Protein AF-A0A0U1HN07-F1 (afdb_monomer_lite)

Secondary structure (DSSP, 8-state):
-----HHHHHHHHHHHHHTTSS-HHHHHHHHHHHHTT-HHHHHHHHHHHHTTTTSSSSHHHHHHHHHHHHGGG---HHHHHHHHHHHHHHHHHHHHHHHHHHHHHHHHHHHHHHHHHHHHHHHHHHHHHHHHHHHHHHHHHHHHHHHHHHHHHHHHHHHHHHHHHHHHHHHHHHHHHHHHHHHHHHHHHHHHHHHHHHHHHHHHHHHHHHHHHHHHHHHH-TT--HHHHHHHHHHHHHHHHHHHHHHHHHHHHHHHHHHHHHHHHHHHHHHHHHHHHHHHHTTT--HHHHHHHHHGGG-----TTTSPP-PPPPHHHHHHHHS-------S------

Organism: Yersinia rohdei (NCBI:txid29485)

pLDDT: mean 75.81, std 15.89, range [35.59, 96.69]

Radius of gyration: 86.13 Å; chains: 1; bounding box: 154×63×240 Å

Structure (mmCIF, N/CA/C/O backbone):
data_AF-A0A0U1HN07-F1
#
_entry.id   AF-A0A0U1HN07-F1
#
loop_
_atom_site.group_PDB
_atom_site.id
_atom_site.type_symbol
_atom_site.label_atom_id
_atom_site.label_alt_id
_atom_site.label_comp_id
_atom_site.label_asym_id
_atom_site.label_entity_id
_atom_site.label_seq_id
_atom_site.pdbx_PDB_ins_code
_atom_site.Cartn_x
_atom_site.Cartn_y
_atom_site.Cartn_z
_atom_site.occupancy
_atom_site.B_iso_or_equiv
_atom_site.auth_seq_id
_atom_site.auth_comp_id
_atom_site.auth_asym_id
_atom_site.auth_atom_id
_atom_site.pdbx_PDB_model_num
ATOM 1 N N . MET A 1 1 ? -42.089 -13.499 169.836 1.00 44.28 1 MET A N 1
ATOM 2 C CA . MET A 1 1 ? -42.597 -14.883 169.736 1.00 44.28 1 MET A CA 1
ATOM 3 C C . MET A 1 1 ? -43.715 -15.003 170.745 1.00 44.28 1 MET A C 1
ATOM 5 O O . MET A 1 1 ? -43.482 -15.332 171.900 1.00 44.28 1 MET A O 1
ATOM 9 N N . GLU A 1 2 ? -44.892 -14.551 170.328 1.00 38.94 2 GLU A N 1
ATOM 10 C CA . GLU A 1 2 ? -46.101 -14.537 171.145 1.00 38.94 2 GLU A CA 1
ATOM 11 C C . GLU A 1 2 ? -46.733 -15.926 171.103 1.00 38.94 2 GLU A C 1
ATOM 13 O O . GLU A 1 2 ? -46.874 -16.509 170.029 1.00 38.94 2 GLU A O 1
ATOM 18 N N . ASN A 1 3 ? -47.080 -16.453 172.278 1.00 46.25 3 ASN A N 1
ATOM 19 C CA . ASN A 1 3 ? -47.812 -17.706 172.450 1.00 46.25 3 ASN A CA 1
ATOM 20 C C . ASN A 1 3 ? -49.207 -17.568 171.817 1.00 46.25 3 ASN A C 1
ATOM 22 O O . ASN A 1 3 ? -50.179 -17.252 172.503 1.00 46.25 3 ASN A O 1
ATOM 26 N N . ARG A 1 4 ? -49.308 -17.771 170.499 1.00 57.22 4 ARG A N 1
ATOM 27 C CA . ARG A 1 4 ? -50.591 -17.888 169.804 1.00 57.22 4 ARG A CA 1
ATOM 28 C C . ARG A 1 4 ? -51.296 -19.142 170.312 1.00 57.22 4 ARG A C 1
ATOM 30 O O . ARG A 1 4 ? -50.751 -20.245 170.258 1.00 57.22 4 ARG A O 1
ATOM 37 N N . THR A 1 5 ? -52.498 -18.963 170.843 1.00 62.81 5 THR A N 1
ATOM 38 C CA . THR A 1 5 ? -53.356 -20.069 171.266 1.00 62.81 5 THR A CA 1
ATOM 39 C C . THR A 1 5 ? -53.897 -20.795 170.035 1.00 62.81 5 THR A C 1
ATOM 41 O O . THR A 1 5 ? -54.057 -20.199 168.970 1.00 62.81 5 THR A O 1
ATOM 44 N N . ILE A 1 6 ? -54.171 -22.097 170.163 1.00 64.19 6 ILE A N 1
ATOM 45 C CA . ILE A 1 6 ? -54.667 -22.928 169.050 1.00 64.19 6 ILE A CA 1
ATOM 46 C C . ILE A 1 6 ? -55.951 -22.331 168.443 1.00 64.19 6 ILE A C 1
ATOM 48 O O . ILE A 1 6 ? -56.092 -22.317 167.224 1.00 64.19 6 ILE A O 1
ATOM 52 N N . ASP A 1 7 ? -56.815 -21.732 169.267 1.00 64.06 7 ASP A N 1
ATOM 53 C CA . ASP A 1 7 ? -58.052 -21.072 168.825 1.00 64.06 7 ASP A CA 1
ATOM 54 C C . ASP A 1 7 ? -57.798 -19.890 167.876 1.00 64.06 7 ASP A C 1
ATOM 56 O O . ASP A 1 7 ? -58.570 -19.648 166.951 1.00 64.06 7 ASP A O 1
ATOM 60 N N . SER A 1 8 ? -56.675 -19.180 168.042 1.00 68.56 8 SER A N 1
ATOM 61 C CA . SER A 1 8 ? -56.303 -18.084 167.143 1.00 68.56 8 SER A CA 1
ATOM 62 C C . SER A 1 8 ? -55.945 -18.584 165.741 1.00 68.56 8 SER A C 1
ATOM 64 O O . SER A 1 8 ? -56.256 -17.899 164.770 1.00 68.56 8 SER A O 1
ATOM 66 N N . TYR A 1 9 ? -55.319 -19.760 165.623 1.00 68.69 9 TYR A N 1
ATOM 67 C CA . TYR A 1 9 ? -55.012 -20.373 164.327 1.00 68.69 9 TYR A CA 1
ATOM 68 C C . TYR A 1 9 ? -56.252 -20.934 163.638 1.00 68.69 9 TYR A C 1
ATOM 70 O O . TYR A 1 9 ? -56.351 -20.852 162.418 1.00 68.69 9 TYR A O 1
ATOM 78 N N . ILE A 1 10 ? -57.195 -21.485 164.407 1.00 68.75 10 ILE A N 1
ATOM 79 C CA . ILE A 1 10 ? -58.459 -21.993 163.861 1.00 68.75 10 ILE A CA 1
ATOM 80 C C . ILE A 1 10 ? -59.246 -20.842 163.226 1.00 68.75 10 ILE A C 1
ATOM 82 O O . ILE A 1 10 ? -59.630 -20.949 162.067 1.00 68.75 10 ILE A O 1
ATOM 86 N N . ASN A 1 11 ? -59.363 -19.700 163.911 1.00 72.00 11 ASN A N 1
ATOM 87 C CA . ASN A 1 11 ? -60.054 -18.527 163.365 1.00 72.00 11 ASN A CA 1
ATOM 88 C C . ASN A 1 11 ? -59.376 -17.962 162.100 1.00 72.00 11 ASN A C 1
ATOM 90 O O . ASN A 1 11 ? -60.058 -17.538 161.169 1.00 72.00 11 ASN A O 1
ATOM 94 N N . GLU A 1 12 ? -58.037 -17.958 162.038 1.00 70.88 12 GLU A N 1
ATOM 95 C CA . GLU A 1 12 ? -57.298 -17.495 160.851 1.00 70.88 12 GLU A CA 1
ATOM 96 C C . GLU A 1 12 ? -57.487 -18.459 159.660 1.00 70.88 12 GLU A C 1
ATOM 98 O O . GLU A 1 12 ? -57.639 -18.013 158.524 1.00 70.88 12 GLU A O 1
ATOM 103 N N . LEU A 1 13 ? -57.569 -19.772 159.903 1.00 68.06 13 LEU A N 1
ATOM 104 C CA . LEU A 1 13 ? -57.843 -20.771 158.863 1.00 68.06 13 LEU A CA 1
ATOM 105 C C . LEU A 1 13 ? -59.302 -20.751 158.384 1.00 68.06 13 LEU A C 1
ATOM 107 O O . LEU A 1 13 ? -59.534 -20.845 157.178 1.00 68.06 13 LEU A O 1
ATOM 111 N N . GLU A 1 14 ? -60.272 -20.561 159.280 1.00 70.31 14 GLU A N 1
ATOM 112 C CA . GLU A 1 14 ? -61.686 -20.405 158.914 1.00 70.31 14 GLU A CA 1
ATOM 113 C C . GLU A 1 14 ? -61.920 -19.124 158.096 1.00 70.31 14 GLU A C 1
ATOM 115 O O . GLU A 1 14 ? -62.679 -19.126 157.122 1.00 70.31 14 GLU A O 1
ATOM 120 N N . PHE A 1 15 ? -61.212 -18.036 158.421 1.00 71.31 15 PHE A N 1
ATOM 121 C CA . PHE A 1 15 ? -61.226 -16.813 157.616 1.00 71.31 15 PHE A CA 1
ATOM 122 C C . PHE A 1 15 ? -60.655 -17.043 156.208 1.00 71.31 15 PHE A C 1
ATOM 124 O O . PHE A 1 15 ? -61.208 -16.556 155.222 1.00 71.31 15 PHE A O 1
ATOM 131 N N . LEU A 1 16 ? -59.565 -17.802 156.082 1.00 69.31 16 LEU A N 1
ATOM 132 C CA . LEU A 1 16 ? -58.982 -18.110 154.774 1.00 69.31 16 LEU A CA 1
ATOM 133 C C . LEU A 1 16 ? -59.875 -19.045 153.944 1.00 69.31 16 LEU A C 1
ATOM 135 O O . LEU A 1 16 ? -59.970 -18.865 152.732 1.00 69.31 16 LEU A O 1
ATOM 139 N N . LEU A 1 17 ? -60.557 -20.005 154.575 1.00 68.31 17 LEU A N 1
ATOM 140 C CA . LEU A 1 17 ? -61.490 -20.905 153.892 1.00 68.31 17 LEU A CA 1
ATOM 141 C C . LEU A 1 17 ? -62.762 -20.173 153.429 1.00 68.31 17 LEU A C 1
ATOM 143 O O . LEU A 1 17 ? -63.224 -20.395 152.315 1.00 68.31 17 LEU A O 1
ATOM 147 N N . SER A 1 18 ? -63.314 -19.282 154.258 1.00 63.72 18 SER A N 1
ATOM 148 C CA . SER A 1 18 ? -64.536 -18.525 153.928 1.00 63.72 18 SER A CA 1
ATOM 149 C C . SER A 1 18 ? -64.350 -17.498 152.809 1.00 63.72 18 SER A C 1
ATOM 151 O O . SER A 1 18 ? -65.322 -17.160 152.140 1.00 63.72 18 SER A O 1
ATOM 153 N N . ASN A 1 19 ? -63.117 -17.047 152.565 1.00 60.00 19 ASN A N 1
ATOM 154 C CA . ASN A 1 19 ? -62.765 -16.201 151.420 1.00 60.00 19 ASN A CA 1
ATOM 155 C C . ASN A 1 19 ? -62.221 -17.003 150.215 1.00 60.00 19 ASN A C 1
ATOM 157 O O . ASN A 1 19 ? -61.619 -16.409 149.326 1.00 60.00 19 ASN A O 1
ATOM 161 N N . GLU A 1 20 ? -62.385 -18.334 150.199 1.00 64.50 20 GLU A N 1
ATOM 162 C CA . GLU A 1 20 ? -61.916 -19.254 149.140 1.00 64.50 20 GLU A CA 1
ATOM 163 C C . GLU A 1 20 ? -60.395 -19.224 148.865 1.00 64.50 20 GLU A C 1
ATOM 165 O O . GLU A 1 20 ? -59.923 -19.700 147.834 1.00 64.50 20 GLU A O 1
ATOM 170 N N . LEU A 1 21 ? -59.589 -18.712 149.803 1.00 60.75 21 LEU A N 1
ATOM 171 C CA . LEU A 1 21 ? -58.129 -18.596 149.650 1.00 60.75 21 LEU A CA 1
ATOM 172 C C . LEU A 1 21 ? -57.390 -19.918 149.920 1.00 60.75 21 LEU A C 1
ATOM 174 O O . LEU A 1 21 ? -56.233 -20.084 149.533 1.00 60.75 21 LEU A O 1
ATOM 178 N N . ILE A 1 22 ? -58.049 -20.866 150.587 1.00 66.31 22 ILE A N 1
ATOM 179 C CA . ILE A 1 22 ? -57.598 -22.253 150.749 1.00 66.31 22 ILE A CA 1
ATOM 180 C C . ILE A 1 22 ? -58.768 -23.201 150.490 1.00 66.31 22 ILE A C 1
ATOM 182 O O . ILE A 1 22 ? -59.911 -22.869 150.789 1.00 66.31 22 ILE A O 1
ATOM 186 N N . ASP A 1 23 ? -58.495 -24.397 149.963 1.00 71.19 23 ASP A N 1
ATOM 187 C CA . ASP A 1 23 ? -59.535 -25.404 149.752 1.00 71.19 23 ASP A CA 1
ATOM 188 C C . ASP A 1 23 ? -59.880 -26.155 151.052 1.00 71.19 23 ASP A C 1
ATOM 190 O O . ASP A 1 23 ? -59.102 -26.233 152.013 1.00 71.19 23 ASP A O 1
ATOM 194 N N . THR A 1 24 ? -61.068 -26.758 151.075 1.00 68.00 24 THR A N 1
ATOM 195 C CA . THR A 1 24 ? -61.605 -27.459 152.252 1.00 68.00 24 THR A CA 1
ATOM 196 C C . THR A 1 24 ? -60.694 -28.609 152.697 1.00 68.00 24 THR A C 1
ATOM 198 O O . THR A 1 24 ? -60.535 -28.868 153.888 1.00 68.00 24 THR A O 1
ATOM 201 N N . LYS A 1 25 ? -60.015 -29.260 151.744 1.00 70.25 25 LYS A N 1
ATOM 202 C CA . LYS A 1 25 ? -59.108 -30.389 151.991 1.00 70.25 25 LYS A CA 1
ATOM 203 C C . LYS A 1 25 ? -57.784 -29.958 152.636 1.00 70.25 25 LYS A C 1
ATOM 205 O O . LYS A 1 25 ? -57.229 -30.694 153.457 1.00 70.25 25 LYS A O 1
ATOM 210 N N . THR A 1 26 ? -57.260 -28.784 152.285 1.00 67.50 26 THR A N 1
ATOM 211 C CA . THR A 1 26 ? -56.055 -28.209 152.905 1.00 67.50 26 THR A CA 1
ATOM 212 C C . THR A 1 26 ? -56.372 -27.638 154.282 1.00 67.50 26 THR A C 1
ATOM 214 O O . THR A 1 26 ? -55.576 -27.823 155.205 1.00 67.50 26 THR A O 1
ATOM 217 N N . HIS A 1 27 ? -57.558 -27.047 154.455 1.00 73.00 27 HIS A N 1
ATOM 218 C CA . HIS A 1 27 ? -58.056 -26.612 155.759 1.00 73.00 27 HIS A CA 1
ATOM 219 C C . HIS A 1 27 ? -58.108 -27.775 156.768 1.00 73.00 27 HIS A C 1
ATOM 221 O O . HIS A 1 27 ? -57.512 -27.689 157.842 1.00 73.00 27 HIS A O 1
ATOM 227 N N . GLU A 1 28 ? -58.717 -28.911 156.405 1.00 69.38 28 GLU A N 1
ATOM 228 C CA . GLU A 1 28 ? -58.789 -30.090 157.285 1.00 69.38 28 GLU A CA 1
ATOM 229 C C . GLU A 1 28 ? -57.408 -30.648 157.666 1.00 69.38 28 GLU A C 1
ATOM 231 O O . GLU A 1 28 ? -57.178 -31.025 158.818 1.00 69.38 28 GLU A O 1
ATOM 236 N N . LYS A 1 29 ? -56.448 -30.655 156.730 1.00 71.44 29 LYS A N 1
ATOM 237 C CA . LYS A 1 29 ? -55.064 -31.072 157.016 1.00 71.44 29 LYS A CA 1
ATOM 238 C C . LYS A 1 29 ? -54.364 -30.146 158.010 1.00 71.44 29 LYS A C 1
ATOM 240 O O . LYS A 1 29 ? -53.639 -30.632 158.878 1.00 71.44 29 LYS A O 1
ATOM 245 N N . LEU A 1 30 ? -54.564 -28.834 157.896 1.00 68.44 30 LEU A N 1
ATOM 246 C CA . LEU A 1 30 ? -53.953 -27.853 158.796 1.00 68.44 30 LEU A CA 1
ATOM 247 C C . LEU A 1 30 ? -54.579 -27.907 160.197 1.00 68.44 30 LEU A C 1
ATOM 249 O O . LEU A 1 30 ? -53.840 -27.872 161.181 1.00 68.44 30 LEU A O 1
ATOM 253 N N . ILE A 1 31 ? -55.895 -28.131 160.298 1.00 72.56 31 ILE A N 1
ATOM 254 C CA . ILE A 1 31 ? -56.576 -28.443 161.567 1.00 72.56 31 ILE A CA 1
ATOM 255 C C . ILE A 1 31 ? -55.992 -29.719 162.202 1.00 72.56 31 ILE A C 1
ATOM 257 O O . ILE A 1 31 ? -55.731 -29.751 163.407 1.00 72.56 31 ILE A O 1
ATOM 261 N N . GLY A 1 32 ? -55.713 -30.756 161.403 1.00 65.94 32 GLY A N 1
ATOM 262 C CA . GLY A 1 32 ? -55.039 -31.975 161.866 1.00 65.94 32 GLY A CA 1
ATOM 263 C C . GLY A 1 32 ? -53.657 -31.705 162.475 1.00 65.94 32 GLY A C 1
ATOM 264 O O . GLY A 1 32 ? -53.354 -32.185 163.567 1.00 65.94 32 GLY A O 1
ATOM 265 N N . TYR A 1 33 ? -52.843 -30.863 161.832 1.00 72.06 33 TYR A N 1
ATOM 266 C CA . TYR A 1 33 ? -51.524 -30.483 162.355 1.00 72.06 33 TYR A CA 1
ATOM 267 C C . TYR A 1 33 ? -51.584 -29.594 163.607 1.00 72.06 33 TYR A C 1
ATOM 269 O O . TYR A 1 33 ? -50.700 -29.698 164.465 1.00 72.06 33 TYR A O 1
ATOM 277 N N . LEU A 1 34 ? -52.631 -28.773 163.754 1.00 70.69 34 LEU A N 1
ATOM 278 C CA . LEU A 1 34 ? -52.909 -28.028 164.988 1.00 70.69 34 LEU A CA 1
ATOM 279 C C . LEU A 1 34 ? -53.272 -28.971 166.146 1.00 70.69 34 LEU A C 1
ATOM 281 O O . LEU A 1 34 ? -52.797 -28.775 167.267 1.00 70.69 34 LEU A O 1
ATOM 285 N N . ARG A 1 35 ? -54.044 -30.034 165.876 1.00 68.94 35 ARG A N 1
ATOM 286 C CA . ARG A 1 35 ? -54.435 -31.043 166.877 1.00 68.94 35 ARG A CA 1
ATOM 287 C C . ARG A 1 35 ? -53.243 -31.851 167.399 1.00 68.94 35 ARG A C 1
ATOM 289 O O . ARG A 1 35 ? -53.164 -32.115 168.597 1.00 68.94 35 ARG A O 1
ATOM 296 N N . ASP A 1 36 ? -52.277 -32.132 166.527 1.00 68.56 36 ASP A N 1
ATOM 297 C CA . ASP A 1 36 ? -51.017 -32.820 166.853 1.00 68.56 36 ASP A CA 1
ATOM 298 C C . ASP A 1 36 ? -49.934 -31.887 167.445 1.00 68.56 36 ASP A C 1
ATOM 300 O O . ASP A 1 36 ? -48.780 -32.292 167.611 1.00 68.56 36 ASP A O 1
ATOM 304 N N . LYS A 1 37 ? -50.285 -30.631 167.770 1.00 60.81 37 LYS A N 1
ATOM 305 C CA . LYS A 1 37 ? -49.407 -29.587 168.343 1.00 60.81 37 LYS A CA 1
ATOM 306 C C . LYS A 1 37 ? -48.159 -29.256 167.504 1.00 60.81 37 LYS A C 1
ATOM 308 O O . LYS A 1 37 ? -47.162 -28.766 168.036 1.00 60.81 37 LYS A O 1
ATOM 313 N N . ARG A 1 38 ? -48.201 -29.455 166.180 1.00 60.19 38 ARG A N 1
ATOM 314 C CA . ARG A 1 38 ? -47.090 -29.145 165.253 1.00 60.19 38 ARG A CA 1
ATOM 315 C C . ARG A 1 38 ? -47.174 -27.710 164.711 1.00 60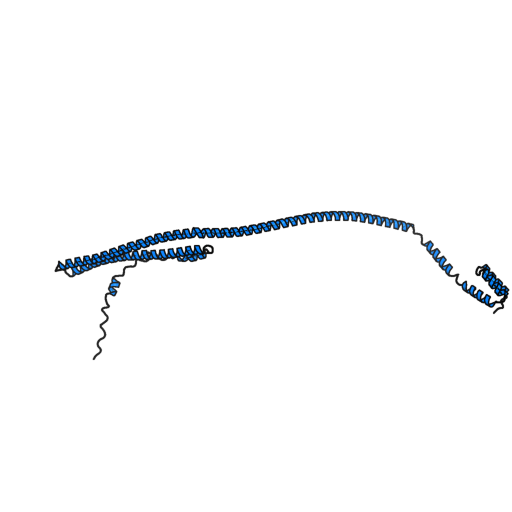.19 38 ARG A C 1
ATOM 317 O O . ARG A 1 38 ? -47.242 -27.494 163.503 1.00 60.19 38 ARG A O 1
ATOM 324 N N . LEU A 1 39 ? -47.152 -26.724 165.611 1.00 62.00 39 LEU A N 1
ATOM 325 C CA . LEU A 1 39 ? -47.435 -25.310 165.302 1.00 62.00 39 LEU A CA 1
ATOM 326 C C . LEU A 1 39 ? -46.467 -24.679 164.279 1.00 62.00 39 LEU A C 1
ATOM 328 O O . LEU A 1 39 ? -46.900 -23.936 163.404 1.00 62.00 39 LEU A O 1
ATOM 332 N N . GLY A 1 40 ? -45.179 -25.038 164.308 1.00 57.00 40 GLY A N 1
ATOM 333 C CA . GLY A 1 40 ? -44.177 -24.455 163.400 1.00 57.00 40 GLY A CA 1
ATOM 334 C C . GLY A 1 40 ? -44.380 -24.783 161.913 1.00 57.00 40 GLY A C 1
ATOM 335 O O . GLY A 1 40 ? -43.938 -24.029 161.050 1.00 57.00 40 GLY A O 1
ATOM 336 N N . ILE A 1 41 ? -45.074 -25.882 161.595 1.00 61.12 41 ILE A N 1
ATOM 337 C CA . ILE A 1 41 ? -45.406 -26.241 160.205 1.00 61.12 41 ILE A CA 1
ATOM 338 C C . ILE A 1 41 ? -46.581 -25.390 159.707 1.00 61.12 41 ILE A C 1
ATOM 340 O O . ILE A 1 41 ? -46.592 -24.965 158.552 1.00 61.12 41 ILE A O 1
ATOM 344 N N . VAL A 1 42 ? -47.547 -25.110 160.584 1.00 60.22 42 VAL A N 1
ATOM 345 C CA . VAL A 1 42 ? -48.726 -24.297 160.263 1.00 60.22 42 VAL A CA 1
ATOM 346 C C . VAL A 1 42 ? -48.318 -22.845 159.992 1.00 60.22 42 VAL A C 1
ATOM 348 O O . VAL A 1 42 ? -48.746 -22.282 158.986 1.00 60.22 42 VAL A O 1
ATOM 351 N N . ASP A 1 43 ? -47.404 -22.281 160.791 1.00 63.53 43 ASP A N 1
ATOM 352 C CA . ASP A 1 43 ? -46.857 -20.932 160.564 1.00 63.53 43 ASP A CA 1
ATOM 353 C C . ASP A 1 43 ? -46.138 -20.803 159.215 1.00 63.53 43 ASP A C 1
ATOM 355 O O . ASP A 1 43 ? -46.360 -19.840 158.481 1.00 63.53 43 ASP A O 1
ATOM 359 N N . ALA A 1 44 ? -45.300 -21.781 158.855 1.00 59.56 44 ALA A N 1
ATOM 360 C CA . ALA A 1 44 ? -44.561 -21.755 157.593 1.00 59.56 44 ALA A CA 1
ATOM 361 C C . ALA A 1 44 ? -45.498 -21.777 156.372 1.00 59.56 44 ALA A C 1
ATOM 363 O O . ALA A 1 44 ? -45.243 -21.104 155.370 1.00 59.56 44 ALA A O 1
ATOM 364 N N . ILE A 1 45 ? -46.603 -22.522 156.463 1.00 63.12 45 ILE A N 1
ATOM 365 C CA . ILE A 1 45 ? -47.595 -22.619 155.389 1.00 63.12 45 ILE A CA 1
ATOM 366 C C . ILE A 1 45 ? -48.439 -21.339 155.308 1.00 63.12 45 ILE A C 1
ATOM 368 O O . ILE A 1 45 ? -48.630 -20.820 154.207 1.00 63.12 45 ILE A O 1
ATOM 372 N N . LEU A 1 46 ? -48.868 -20.774 156.442 1.00 62.97 46 LEU A N 1
ATOM 373 C CA . LEU A 1 46 ? -49.601 -19.501 156.484 1.00 62.97 46 LEU A CA 1
ATOM 374 C C . LEU A 1 46 ? -48.769 -18.335 155.928 1.00 62.97 46 LEU A C 1
ATOM 376 O O . LEU A 1 46 ? -49.279 -17.531 155.144 1.00 62.97 46 LEU A O 1
ATOM 380 N N . LEU A 1 47 ? -47.470 -18.279 156.240 1.00 61.12 47 LEU A N 1
ATOM 381 C CA . LEU A 1 47 ? -46.563 -17.265 155.690 1.00 61.12 47 LEU A CA 1
ATOM 382 C C . LEU A 1 47 ? -46.417 -17.394 154.161 1.00 61.12 47 LEU A C 1
ATOM 384 O O . LEU A 1 47 ? -46.377 -16.395 153.443 1.00 61.12 47 LEU A O 1
ATOM 388 N N . GLY A 1 48 ? -46.391 -18.630 153.651 1.00 58.66 48 GLY A N 1
ATOM 389 C CA . GLY A 1 48 ? -46.340 -18.921 152.216 1.00 58.66 48 GLY A CA 1
ATOM 390 C C . GLY A 1 48 ? -47.644 -18.627 151.464 1.00 58.66 48 GLY A C 1
ATOM 391 O O . GLY A 1 48 ? -47.613 -18.394 150.256 1.00 58.66 48 GLY A O 1
ATOM 392 N N . ILE A 1 49 ? -48.791 -18.629 152.145 1.00 60.91 49 ILE A N 1
ATOM 393 C CA . ILE A 1 49 ? -50.087 -18.235 151.566 1.00 60.91 49 ILE A CA 1
ATOM 394 C C . ILE A 1 49 ? -50.203 -16.705 151.542 1.00 60.91 49 ILE A C 1
ATOM 396 O O . ILE A 1 49 ? -50.550 -16.129 150.513 1.00 60.91 49 ILE A O 1
ATOM 400 N N . LYS A 1 50 ? -49.788 -16.023 152.615 1.00 60.12 50 LYS A N 1
ATOM 401 C CA . LYS A 1 50 ? -49.830 -14.556 152.716 1.00 60.12 50 LYS A CA 1
ATOM 402 C C . LYS A 1 50 ? -48.946 -13.843 151.683 1.00 60.12 50 LYS A C 1
ATOM 404 O O . LYS A 1 50 ? -49.343 -12.812 151.152 1.00 60.12 50 LYS A O 1
ATOM 409 N N . ASN A 1 51 ? -47.798 -14.427 151.333 1.00 56.44 51 ASN A N 1
ATOM 410 C CA . ASN A 1 51 ? -46.897 -13.878 150.312 1.00 56.44 51 ASN A CA 1
ATOM 411 C C . ASN A 1 51 ? -47.361 -14.119 148.861 1.00 56.44 51 ASN A C 1
ATOM 413 O O . ASN A 1 51 ? -46.861 -13.456 147.958 1.00 56.44 51 ASN A O 1
ATOM 417 N N . ARG A 1 52 ? -48.309 -15.036 148.611 1.00 56.47 52 ARG A N 1
ATOM 418 C CA . ARG A 1 52 ? -48.835 -15.306 147.257 1.00 56.47 52 ARG A CA 1
ATOM 419 C C . ARG A 1 52 ? -49.990 -14.391 146.844 1.00 56.47 52 ARG A C 1
ATOM 421 O O . ARG A 1 52 ? -50.185 -14.197 145.653 1.00 56.47 52 ARG A O 1
ATOM 428 N N . HIS A 1 53 ? -50.698 -13.780 147.794 1.00 56.28 53 HIS A N 1
ATOM 429 C CA . HIS A 1 53 ? -51.876 -12.942 147.518 1.00 56.28 53 HIS A CA 1
ATOM 430 C C . HIS A 1 53 ? -51.611 -11.422 147.522 1.00 56.28 53 HIS A C 1
ATOM 432 O O . HIS A 1 53 ? -52.542 -10.639 147.378 1.00 56.28 53 HIS A O 1
ATOM 438 N N . GLN A 1 54 ? -50.353 -10.977 147.633 1.00 48.00 54 GLN A N 1
ATOM 439 C CA . GLN A 1 54 ? -49.972 -9.559 147.475 1.00 48.00 54 GLN A CA 1
ATOM 440 C C . GLN A 1 54 ? -49.683 -9.139 146.017 1.00 48.00 54 GLN A C 1
ATOM 442 O O . GLN A 1 54 ? -49.328 -7.989 145.778 1.00 48.00 54 GLN A O 1
ATOM 447 N N . LEU A 1 55 ? -49.853 -10.041 145.043 1.00 46.00 55 LEU A N 1
ATOM 448 C CA . LEU A 1 55 ? -49.505 -9.829 143.630 1.00 46.00 55 LEU A CA 1
ATOM 449 C C . LEU A 1 55 ? -50.704 -9.593 142.684 1.00 46.00 55 LEU A C 1
ATOM 451 O O . LEU A 1 55 ? -50.476 -9.409 141.500 1.00 46.00 55 LEU A O 1
ATOM 455 N N . ASP A 1 56 ? -51.951 -9.531 143.171 1.00 52.94 56 ASP A N 1
ATOM 456 C CA . ASP A 1 56 ? -53.161 -9.603 142.315 1.00 52.94 56 ASP A CA 1
ATOM 457 C C . ASP A 1 56 ? -54.032 -8.317 142.277 1.00 52.94 56 ASP A C 1
ATOM 459 O O . ASP A 1 56 ? -55.195 -8.347 141.891 1.00 52.94 56 ASP A O 1
ATOM 463 N N . SER A 1 57 ? -53.518 -7.150 142.705 1.00 46.78 57 SER A N 1
ATOM 464 C CA . SER A 1 57 ? -54.324 -5.903 142.777 1.00 46.78 57 SER A CA 1
ATOM 465 C C . SER A 1 57 ? -53.905 -4.766 141.834 1.00 46.78 57 SER A C 1
ATOM 467 O O . SER A 1 57 ? -54.592 -3.740 141.807 1.00 46.78 57 SER A O 1
ATOM 469 N N . ASN A 1 58 ? -52.813 -4.905 141.075 1.00 48.22 58 ASN A N 1
ATOM 470 C CA . ASN A 1 58 ? -52.330 -3.841 140.180 1.00 48.22 58 ASN A CA 1
ATOM 471 C C . ASN A 1 58 ? -52.727 -4.050 138.709 1.00 48.22 58 ASN A C 1
ATOM 473 O O . ASN A 1 58 ? -53.034 -3.065 138.041 1.00 48.22 58 ASN A O 1
ATOM 477 N N . ASP A 1 59 ? -52.870 -5.290 138.241 1.00 48.66 59 ASP A N 1
ATOM 478 C CA . ASP A 1 59 ? -53.136 -5.574 136.819 1.00 48.66 59 ASP A CA 1
ATOM 479 C C . ASP A 1 59 ? -54.596 -5.290 136.401 1.00 48.66 59 ASP A C 1
ATOM 481 O O . ASP A 1 59 ? -54.895 -5.026 135.238 1.00 48.66 59 ASP A O 1
ATOM 485 N N . ILE A 1 60 ? -55.529 -5.246 137.358 1.00 50.72 60 ILE A N 1
ATOM 486 C CA . ILE A 1 60 ? -56.962 -5.035 137.079 1.00 50.72 60 ILE A CA 1
ATOM 487 C C . ILE A 1 60 ? -57.292 -3.557 136.777 1.00 50.72 60 ILE A C 1
ATOM 489 O O . ILE A 1 60 ? -58.264 -3.275 136.073 1.00 50.72 60 ILE A O 1
ATOM 493 N N . LYS A 1 61 ? -56.483 -2.595 137.252 1.00 52.00 61 LYS A N 1
ATOM 494 C CA . LYS A 1 61 ? -56.723 -1.152 137.030 1.00 52.00 61 LYS A CA 1
ATOM 495 C C . LYS A 1 61 ? -56.216 -0.641 135.683 1.00 52.00 61 LYS A C 1
ATOM 497 O O . LYS A 1 61 ? -56.766 0.330 135.167 1.00 52.00 61 LYS A O 1
ATOM 502 N N . GLU A 1 62 ? -55.206 -1.284 135.109 1.00 51.28 62 GLU A N 1
ATOM 503 C CA . GLU A 1 62 ? -54.659 -0.907 133.803 1.00 51.28 62 GLU A CA 1
ATOM 504 C C . GLU A 1 62 ? -55.636 -1.301 132.682 1.00 51.28 62 GLU A C 1
ATOM 506 O O . GLU A 1 62 ? -56.024 -0.462 131.864 1.00 51.28 62 GLU A O 1
ATOM 511 N N . PHE A 1 63 ? -56.199 -2.512 132.765 1.00 48.72 63 PHE A N 1
ATOM 512 C CA . PHE A 1 63 ? -57.130 -3.055 131.772 1.00 48.72 63 PHE A CA 1
ATOM 513 C C . PHE A 1 63 ? -58.464 -2.286 131.662 1.00 48.72 63 PHE A C 1
ATOM 515 O O . PHE A 1 63 ? -59.026 -2.152 130.575 1.00 48.72 63 PHE A O 1
ATOM 522 N N . THR A 1 64 ? -58.983 -1.712 132.757 1.00 52.78 64 THR A N 1
ATOM 523 C CA . THR A 1 64 ? -60.254 -0.954 132.712 1.00 52.78 64 THR A CA 1
ATOM 524 C C . THR A 1 64 ? -60.115 0.446 132.103 1.00 52.78 64 THR A C 1
ATOM 526 O O . THR A 1 64 ? -61.114 1.040 131.692 1.00 52.78 64 THR A O 1
ATOM 529 N N . SER A 1 65 ? -58.895 0.984 132.016 1.00 52.53 65 SER A N 1
ATOM 530 C CA . SER A 1 65 ? -58.639 2.309 131.433 1.00 52.53 65 SER A CA 1
ATOM 531 C C . SER A 1 65 ? -58.479 2.274 129.907 1.00 52.53 65 SER A C 1
ATOM 533 O O . SER A 1 65 ? -58.884 3.218 129.227 1.00 52.53 65 SER A O 1
ATOM 535 N N . GLU A 1 66 ? -57.987 1.161 129.356 1.00 53.69 66 GLU A N 1
ATOM 536 C CA . GLU A 1 66 ? -57.809 0.982 127.910 1.00 53.69 66 GLU A CA 1
ATOM 537 C C . GLU A 1 66 ? -59.140 0.754 127.175 1.00 53.69 66 GLU A C 1
ATOM 539 O O . GLU A 1 66 ? -59.345 1.298 126.088 1.00 53.69 66 GLU A O 1
ATOM 544 N N . ILE A 1 67 ? -60.092 0.042 127.791 1.00 53.81 67 ILE A N 1
ATOM 545 C CA . ILE A 1 67 ? -61.406 -0.239 127.182 1.00 53.81 67 ILE A CA 1
ATOM 546 C C . ILE A 1 67 ? -62.241 1.042 127.014 1.00 53.81 67 ILE A C 1
ATOM 548 O O . ILE A 1 67 ? -62.810 1.277 125.948 1.00 53.81 67 ILE A O 1
ATOM 552 N N . ASN A 1 68 ? -62.247 1.932 128.010 1.00 51.44 68 ASN A N 1
ATOM 553 C CA . ASN A 1 68 ? -63.018 3.181 127.944 1.00 51.44 68 ASN A CA 1
ATOM 554 C C . ASN A 1 68 ? -62.465 4.199 126.929 1.00 51.44 68 ASN A C 1
ATOM 556 O O . ASN A 1 68 ? -63.186 5.106 126.510 1.00 51.44 68 ASN A O 1
ATOM 560 N N . ASN A 1 69 ? -61.201 4.063 126.515 1.00 53.16 69 ASN A N 1
ATOM 561 C CA . ASN A 1 69 ? -60.594 4.949 125.521 1.00 53.16 69 ASN A CA 1
ATOM 562 C C . ASN A 1 69 ? -60.858 4.477 124.076 1.00 53.16 69 ASN A C 1
ATOM 564 O O . ASN A 1 69 ? -60.840 5.284 123.147 1.00 53.16 69 ASN A O 1
ATOM 568 N N . TYR A 1 70 ? -61.167 3.189 123.879 1.00 51.88 70 TYR A N 1
ATOM 569 C CA . TYR A 1 70 ? -61.475 2.617 122.565 1.00 51.88 70 TYR A CA 1
ATOM 570 C C . TYR A 1 70 ? -62.895 2.956 122.079 1.00 51.88 70 TYR A C 1
ATOM 572 O O . TYR A 1 70 ? -63.100 3.204 120.891 1.00 51.88 70 TYR A O 1
ATOM 580 N N . GLU A 1 71 ? -63.877 3.042 122.980 1.00 49.53 71 GLU A N 1
ATOM 581 C CA . GLU A 1 71 ? -65.272 3.332 122.602 1.00 49.53 71 GLU A CA 1
ATOM 582 C C . GLU A 1 71 ? -65.515 4.801 122.214 1.00 49.53 71 GLU A C 1
ATOM 584 O O . GLU A 1 71 ? -66.451 5.101 121.472 1.00 49.53 71 GLU A O 1
ATOM 589 N N . LYS A 1 72 ? -64.647 5.732 122.631 1.00 48.38 72 LYS A N 1
ATOM 590 C CA . LYS A 1 72 ? -64.826 7.170 122.368 1.00 48.38 72 LYS A CA 1
ATOM 591 C C . LYS A 1 72 ? -64.378 7.619 120.966 1.00 48.38 72 LYS A C 1
ATOM 593 O O . LYS A 1 72 ? -64.750 8.709 120.541 1.00 48.38 72 LYS A O 1
ATOM 598 N N . ASN A 1 73 ? -63.635 6.786 120.229 1.00 50.50 73 ASN A N 1
ATOM 599 C CA . ASN A 1 73 ? -63.045 7.137 118.926 1.00 50.50 73 ASN A CA 1
ATOM 600 C C . ASN A 1 73 ? -63.814 6.608 117.692 1.00 50.50 73 ASN A C 1
ATOM 602 O O . ASN A 1 73 ? -63.351 6.798 116.572 1.00 50.50 73 ASN A O 1
ATOM 606 N N . ASN A 1 74 ? -64.986 5.980 117.855 1.00 51.00 74 ASN A N 1
ATOM 607 C CA . ASN A 1 74 ? -65.715 5.307 116.760 1.00 51.00 74 ASN A CA 1
ATOM 608 C C . ASN A 1 74 ? -66.889 6.099 116.137 1.00 51.00 74 ASN A C 1
ATOM 610 O O . ASN A 1 74 ? -67.815 5.521 115.567 1.00 51.00 74 ASN A O 1
ATOM 614 N N . LEU A 1 75 ? -66.844 7.430 116.178 1.00 49.72 75 LEU A N 1
ATOM 615 C CA . LEU A 1 75 ? -67.747 8.308 115.421 1.00 49.72 75 LEU A CA 1
ATOM 616 C C . LEU A 1 75 ? -67.082 8.726 114.095 1.00 49.72 75 LEU A C 1
ATOM 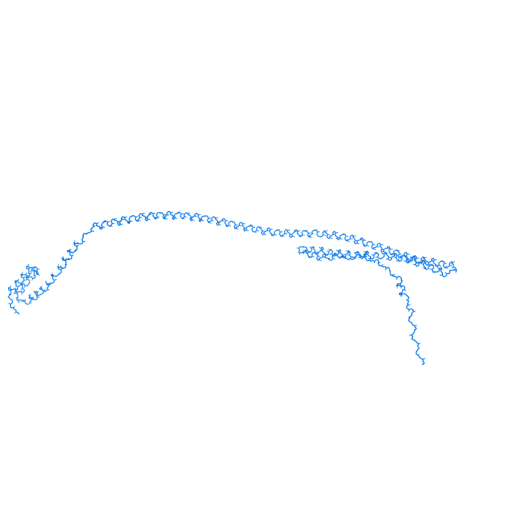618 O O . LEU A 1 75 ? -66.560 9.830 114.034 1.00 49.72 75 LEU A O 1
ATOM 622 N N . ASN A 1 76 ? -67.033 7.850 113.072 1.00 55.28 76 ASN A N 1
ATOM 623 C CA . ASN A 1 76 ? -66.764 8.249 111.666 1.00 55.28 76 ASN A CA 1
ATOM 624 C C . ASN A 1 76 ? -67.004 7.145 110.600 1.00 55.28 76 ASN A C 1
ATOM 626 O O . ASN A 1 76 ? -66.272 7.026 109.620 1.00 55.28 76 ASN A O 1
ATOM 630 N N . ARG A 1 77 ? -68.027 6.295 110.764 1.00 56.06 77 ARG A N 1
ATOM 631 C CA . ARG A 1 77 ? -68.272 5.153 109.854 1.00 56.06 77 ARG A CA 1
ATOM 632 C C . ARG A 1 77 ? -68.884 5.549 108.496 1.00 56.06 77 ARG A C 1
ATOM 634 O O . ARG A 1 77 ? -68.495 4.989 107.479 1.00 56.06 77 ARG A O 1
ATOM 641 N N . GLU A 1 78 ? -69.773 6.545 108.464 1.00 56.53 78 GLU A N 1
ATOM 642 C CA . GLU A 1 78 ? -70.451 7.004 107.232 1.00 56.53 78 GLU A CA 1
ATOM 643 C C . GLU A 1 78 ? -69.517 7.774 106.280 1.00 56.53 78 GLU A C 1
ATOM 645 O O . GLU A 1 78 ? -69.588 7.609 105.064 1.00 56.53 78 GLU A O 1
ATOM 650 N N . GLU A 1 79 ? -68.585 8.571 106.813 1.00 57.25 79 GLU A N 1
ATOM 651 C CA . GLU A 1 79 ? -67.607 9.319 106.006 1.00 57.25 79 GLU A CA 1
ATOM 652 C C . GLU A 1 79 ? -66.617 8.380 105.287 1.00 57.25 79 GLU A C 1
ATOM 654 O O . GLU A 1 79 ? -66.210 8.641 104.152 1.00 57.25 79 GLU A O 1
ATOM 659 N N . TYR A 1 80 ? -66.279 7.245 105.910 1.00 60.62 80 TYR A N 1
ATOM 660 C CA . TYR A 1 80 ? -65.443 6.199 105.313 1.00 60.62 80 TYR A CA 1
ATOM 661 C C . TYR A 1 80 ? -66.150 5.445 104.181 1.00 60.62 80 TYR A C 1
ATOM 663 O O . TYR A 1 80 ? -65.530 5.198 103.147 1.00 60.62 80 TYR A O 1
ATOM 671 N N . GLU A 1 81 ? -67.430 5.098 104.342 1.00 65.50 81 GLU A N 1
ATOM 672 C CA . GLU A 1 81 ? -68.201 4.406 103.299 1.00 65.50 81 GLU A CA 1
ATOM 673 C C . GLU A 1 81 ? -68.411 5.299 102.068 1.00 65.50 81 GLU A C 1
ATOM 675 O O . GLU A 1 81 ? -68.175 4.854 100.945 1.00 65.50 81 GLU A O 1
ATOM 680 N N . ILE A 1 82 ? -68.719 6.587 102.266 1.00 71.06 82 ILE A N 1
ATOM 681 C CA . ILE A 1 82 ? -68.852 7.563 101.172 1.00 71.06 82 ILE A CA 1
ATOM 682 C C . ILE A 1 82 ? -67.518 7.760 100.429 1.00 71.06 82 ILE A C 1
ATOM 684 O O . ILE A 1 82 ? -67.494 7.788 99.196 1.00 71.06 82 ILE A O 1
ATOM 688 N N . ASN A 1 83 ? -66.390 7.868 101.144 1.00 76.31 83 ASN A N 1
ATOM 689 C CA . ASN A 1 83 ? -65.070 7.968 100.506 1.00 76.31 83 ASN A CA 1
ATOM 690 C C . ASN A 1 83 ? -64.681 6.684 99.760 1.00 76.31 83 ASN A C 1
ATOM 692 O O . ASN A 1 83 ? -64.082 6.758 98.686 1.00 76.31 83 ASN A O 1
ATOM 696 N N . TYR A 1 84 ? -65.038 5.514 100.294 1.00 74.50 84 TYR A N 1
ATOM 697 C CA . TYR A 1 84 ? -64.780 4.231 99.647 1.00 74.50 84 TYR A CA 1
ATOM 698 C C . TYR A 1 84 ? -65.610 4.060 98.368 1.00 74.50 84 TYR A C 1
ATOM 700 O O . TYR A 1 84 ? -65.058 3.710 97.326 1.00 74.50 84 TYR A O 1
ATOM 708 N N . GLU A 1 85 ? -66.909 4.375 98.394 1.00 80.12 85 GLU A N 1
ATOM 709 C CA . GLU A 1 85 ? -67.756 4.346 97.194 1.00 80.12 85 GLU A CA 1
ATOM 710 C C . GLU A 1 85 ? -67.279 5.338 96.131 1.00 80.12 85 GLU A C 1
ATOM 712 O O . GLU A 1 85 ? -67.214 4.998 94.943 1.00 80.12 85 GLU A O 1
ATOM 717 N N . LYS A 1 86 ? -66.872 6.543 96.548 1.00 83.50 86 LYS A N 1
ATOM 718 C CA . LYS A 1 86 ? -66.272 7.535 95.655 1.00 83.50 86 LYS A CA 1
ATOM 719 C C . LYS A 1 86 ? -65.001 6.990 94.998 1.00 83.50 86 LYS A C 1
ATOM 721 O O . LYS A 1 86 ? -64.910 7.017 93.772 1.00 83.50 86 LYS A O 1
ATOM 726 N N . TYR A 1 87 ? -64.085 6.411 95.773 1.00 81.19 87 TYR A N 1
ATOM 727 C CA . TYR A 1 87 ? -62.849 5.803 95.270 1.00 81.19 87 TYR A CA 1
ATOM 728 C C . TYR A 1 87 ? -63.109 4.637 94.300 1.00 81.19 87 TYR A C 1
ATOM 730 O O . TYR A 1 87 ? -62.512 4.565 93.225 1.00 81.19 87 TYR A O 1
ATOM 738 N N . VAL A 1 88 ? -64.062 3.754 94.618 1.00 83.06 88 VAL A N 1
ATOM 739 C CA . VAL A 1 88 ? -64.478 2.653 93.730 1.00 83.06 88 VAL A CA 1
ATOM 740 C C . VAL A 1 88 ? -65.088 3.191 92.430 1.00 83.06 88 VAL A C 1
ATOM 742 O O . VAL A 1 88 ? -64.829 2.652 91.349 1.00 83.06 88 VAL A O 1
ATOM 745 N N . SER A 1 89 ? -65.876 4.266 92.499 1.00 83.88 89 SER A N 1
ATOM 746 C CA . SER A 1 89 ? -66.462 4.905 91.316 1.00 83.88 89 SER A CA 1
ATOM 747 C C . SER A 1 89 ? -65.404 5.562 90.416 1.00 83.88 89 SER A C 1
ATOM 749 O O . SER A 1 89 ? -65.476 5.426 89.190 1.00 83.88 89 SER A O 1
ATOM 751 N N . GLU A 1 90 ? -64.388 6.195 91.012 1.00 86.56 90 GLU A N 1
ATOM 752 C CA . GLU A 1 90 ? -63.243 6.791 90.317 1.00 86.56 90 GLU A CA 1
ATOM 753 C C . GLU A 1 90 ? -62.416 5.709 89.614 1.00 86.56 90 GLU A C 1
ATOM 755 O O . GLU A 1 90 ? -62.229 5.790 88.399 1.00 86.56 90 GLU A O 1
ATOM 760 N N . LEU A 1 91 ? -62.057 4.629 90.318 1.00 85.19 91 LEU A N 1
ATOM 761 C CA . LEU A 1 91 ? -61.366 3.461 89.754 1.00 85.19 91 LEU A CA 1
ATOM 762 C C . LEU A 1 91 ? -62.138 2.803 88.606 1.00 85.19 91 LEU A C 1
ATOM 764 O O . LEU A 1 91 ? -61.552 2.343 87.621 1.00 85.19 91 LEU A O 1
ATOM 768 N N . LYS A 1 92 ? -63.468 2.733 88.713 1.00 89.44 92 LYS A N 1
ATOM 769 C CA . LYS A 1 92 ? -64.328 2.178 87.661 1.00 89.44 92 LYS A CA 1
ATOM 770 C C . LYS A 1 92 ? -64.354 3.083 86.431 1.00 89.44 92 LYS A C 1
ATOM 772 O O . LYS A 1 92 ? -64.347 2.586 85.302 1.00 89.44 92 LYS A O 1
ATOM 777 N N . ASN A 1 93 ? -64.378 4.400 86.627 1.00 88.56 93 ASN A N 1
ATOM 778 C CA . ASN A 1 93 ? -64.320 5.354 85.527 1.00 88.56 93 ASN A CA 1
ATOM 779 C C . ASN A 1 93 ? -62.932 5.364 84.869 1.00 88.56 93 ASN A C 1
ATOM 781 O O . ASN A 1 93 ? -62.852 5.353 83.642 1.00 88.56 93 ASN A O 1
ATOM 785 N N . GLU A 1 94 ? -61.860 5.286 85.656 1.00 88.94 94 GLU A N 1
ATOM 786 C CA . GLU A 1 94 ? -60.484 5.168 85.172 1.00 88.94 94 GLU A CA 1
ATOM 787 C C . GLU A 1 94 ? -60.292 3.884 84.357 1.00 88.94 94 GLU A C 1
ATOM 789 O O . GLU A 1 94 ? -59.861 3.955 83.210 1.00 88.94 94 GLU A O 1
ATOM 794 N N . ASN A 1 95 ? -60.752 2.728 84.853 1.00 87.25 95 ASN A N 1
ATOM 795 C CA . ASN A 1 95 ? -60.762 1.478 84.082 1.00 87.25 95 ASN A CA 1
ATOM 796 C C . ASN A 1 95 ? -61.576 1.586 82.787 1.00 87.25 95 ASN A C 1
ATOM 798 O O . ASN A 1 95 ? -61.201 1.024 81.757 1.00 87.25 95 ASN A O 1
ATOM 802 N N . ARG A 1 96 ? -62.700 2.313 82.802 1.00 89.31 96 ARG A N 1
ATOM 803 C CA . ARG A 1 96 ? -63.503 2.542 81.594 1.00 89.31 96 ARG A CA 1
ATOM 804 C C . ARG A 1 96 ? -62.747 3.389 80.571 1.00 89.31 96 ARG A C 1
ATOM 806 O O . ARG A 1 96 ? -62.819 3.096 79.378 1.00 89.31 96 ARG A O 1
ATOM 813 N N . VAL A 1 97 ? -62.050 4.433 81.016 1.00 90.81 97 VAL A N 1
ATOM 814 C CA . VAL A 1 97 ? -61.203 5.274 80.157 1.00 90.81 97 VAL A CA 1
ATOM 815 C C . VAL A 1 97 ? -60.028 4.458 79.621 1.00 90.81 97 VAL A C 1
ATOM 817 O O . VAL A 1 97 ? -59.809 4.454 78.413 1.00 90.81 97 VAL A O 1
ATOM 820 N N . LEU A 1 98 ? -59.350 3.696 80.479 1.00 90.94 98 LEU A N 1
ATOM 821 C CA . LEU A 1 98 ? -58.222 2.844 80.114 1.00 90.94 98 LEU A CA 1
ATOM 822 C C . LEU A 1 98 ? -58.620 1.798 79.066 1.00 90.94 98 LEU A C 1
ATOM 824 O O . LEU A 1 98 ? -57.943 1.664 78.052 1.00 90.94 98 LEU A O 1
ATOM 828 N N . ASN A 1 99 ? -59.765 1.131 79.241 1.00 90.56 99 ASN A N 1
ATOM 829 C CA . ASN A 1 99 ? -60.291 0.176 78.264 1.00 90.56 99 ASN A CA 1
ATOM 830 C C . ASN A 1 99 ? -60.634 0.833 76.922 1.00 90.56 99 ASN A C 1
ATOM 832 O O . ASN A 1 99 ? -60.349 0.263 75.872 1.00 90.56 99 ASN A O 1
ATOM 836 N N . LYS A 1 100 ? -61.207 2.043 76.926 1.00 92.56 100 LYS A N 1
ATOM 837 C CA . LYS A 1 100 ? -61.447 2.792 75.681 1.00 92.56 100 LYS A CA 1
ATOM 838 C C . LYS A 1 100 ? -60.140 3.136 74.971 1.00 92.56 100 LYS A C 1
ATOM 840 O O . LYS A 1 100 ? -60.071 3.019 73.752 1.00 92.56 100 LYS A O 1
ATOM 845 N N . THR A 1 101 ? -59.117 3.548 75.716 1.00 91.62 101 THR A N 1
ATOM 846 C CA . THR A 1 101 ? -57.789 3.825 75.160 1.00 91.62 101 THR A CA 1
ATOM 847 C C . THR A 1 101 ? -57.153 2.552 74.613 1.00 91.62 101 THR A C 1
ATOM 849 O O . THR A 1 101 ? -56.654 2.576 73.498 1.00 91.62 101 THR A O 1
ATOM 852 N N . LEU A 1 102 ? -57.252 1.431 75.333 1.00 93.44 102 LEU A N 1
ATOM 853 C CA . LEU A 1 102 ? -56.753 0.123 74.901 1.00 93.44 102 LEU A CA 1
ATOM 854 C C . LEU A 1 102 ? -57.412 -0.354 73.598 1.00 93.44 102 LEU A C 1
ATOM 856 O O . LEU A 1 102 ? -56.745 -0.917 72.737 1.00 93.44 102 LEU A O 1
ATOM 860 N N . ILE A 1 103 ? -58.721 -0.145 73.442 1.00 93.56 103 ILE A N 1
ATOM 861 C CA . ILE A 1 103 ? -59.430 -0.488 72.200 1.00 93.56 103 ILE A CA 1
ATOM 862 C C . ILE A 1 103 ? -58.902 0.367 71.045 1.00 93.56 103 ILE A C 1
ATOM 864 O O . ILE A 1 103 ? -58.498 -0.183 70.026 1.00 93.56 103 ILE A O 1
ATOM 868 N N . LYS A 1 104 ? -58.802 1.688 71.236 1.00 94.25 104 LYS A N 1
ATOM 869 C CA . LYS A 1 104 ? -58.268 2.600 70.211 1.00 94.25 104 LYS A CA 1
ATOM 870 C C . LYS A 1 104 ? -56.823 2.285 69.831 1.00 94.25 104 LYS A C 1
ATOM 872 O O . LYS A 1 104 ? -56.466 2.366 68.661 1.00 94.25 104 LYS A O 1
ATOM 877 N N . THR A 1 105 ? -55.974 1.942 70.802 1.00 91.38 105 THR A N 1
ATOM 878 C CA . THR A 1 105 ? -54.580 1.582 70.516 1.00 91.38 105 THR A CA 1
ATOM 879 C C . THR A 1 105 ? -54.489 0.253 69.780 1.00 91.38 105 THR A C 1
ATOM 881 O O . THR A 1 105 ? -53.665 0.138 68.882 1.00 91.38 105 THR A O 1
ATOM 884 N N . LYS A 1 106 ? -55.348 -0.726 70.091 1.00 94.31 106 LYS A N 1
ATOM 885 C CA . LYS A 1 106 ? -55.436 -1.983 69.331 1.00 94.31 106 LYS A CA 1
ATOM 886 C C . LYS A 1 106 ? -55.890 -1.765 67.891 1.00 94.31 106 LYS A C 1
ATOM 888 O O . LYS A 1 106 ? -55.296 -2.345 66.992 1.00 94.31 106 LYS A O 1
ATOM 893 N N . GLU A 1 107 ? -56.903 -0.929 67.673 1.00 94.00 107 GLU A N 1
ATOM 894 C CA . GLU A 1 107 ? -57.361 -0.554 66.327 1.00 94.00 107 GLU A CA 1
ATOM 895 C C . GLU A 1 107 ? -56.228 0.108 65.532 1.00 94.00 107 GLU A C 1
ATOM 897 O O . GLU A 1 107 ? -55.927 -0.308 64.418 1.00 94.00 107 GLU A O 1
ATOM 902 N N . TRP A 1 108 ? -55.520 1.060 66.145 1.00 94.69 108 TRP A N 1
ATOM 903 C CA . TRP A 1 108 ? -54.376 1.720 65.516 1.00 94.69 108 TRP A CA 1
ATOM 904 C C . TRP A 1 108 ? -53.216 0.763 65.206 1.00 94.69 108 TRP A C 1
ATOM 906 O O . TRP A 1 108 ? -52.631 0.845 64.128 1.00 94.69 108 TRP A O 1
ATOM 916 N N . ILE A 1 109 ? -52.897 -0.166 66.116 1.00 93.06 109 ILE A N 1
ATOM 917 C CA . ILE A 1 109 ? -51.894 -1.215 65.873 1.00 93.06 109 ILE A CA 1
ATOM 918 C C . ILE A 1 109 ? -52.320 -2.087 64.688 1.00 93.06 109 ILE A C 1
ATOM 920 O O . ILE A 1 109 ? -51.506 -2.328 63.803 1.00 93.06 109 ILE A O 1
ATOM 924 N N . SER A 1 110 ? -53.590 -2.491 64.619 1.00 95.06 110 SER A N 1
ATOM 925 C CA . SER A 1 110 ? -54.112 -3.287 63.503 1.00 95.06 110 SER A CA 1
ATOM 926 C C . SER A 1 110 ? -54.015 -2.548 62.161 1.00 95.06 110 SER A C 1
ATOM 928 O O . SER A 1 110 ? -53.659 -3.154 61.150 1.00 95.06 110 SER A O 1
ATOM 930 N N . ASP A 1 111 ? -54.314 -1.247 62.130 1.00 95.31 111 ASP A N 1
ATOM 931 C CA . ASP A 1 111 ? -54.190 -0.430 60.916 1.00 95.31 111 ASP A CA 1
ATOM 932 C C . ASP A 1 111 ? -52.723 -0.251 60.495 1.00 95.31 111 ASP A C 1
ATOM 934 O O . ASP A 1 111 ? -52.393 -0.295 59.303 1.00 95.31 111 ASP A O 1
ATOM 938 N N . LEU A 1 112 ? -51.818 -0.095 61.465 1.00 94.62 112 LEU A N 1
ATOM 939 C CA . LEU A 1 112 ? -50.381 -0.053 61.210 1.00 94.62 112 LEU A CA 1
ATOM 940 C C . LEU A 1 112 ? -49.859 -1.382 60.664 1.00 94.62 112 LEU A C 1
ATOM 942 O O . LEU A 1 112 ? -49.117 -1.370 59.687 1.00 94.62 112 LEU A O 1
ATOM 946 N N . GLU A 1 113 ? -50.263 -2.517 61.233 1.00 94.94 113 GLU A N 1
ATOM 947 C CA . GLU A 1 113 ? -49.894 -3.850 60.740 1.00 94.94 113 GLU A CA 1
ATOM 948 C C . GLU A 1 113 ? -50.352 -4.054 59.291 1.00 94.94 113 GLU A C 1
ATOM 950 O O . GLU A 1 113 ? -49.587 -4.532 58.446 1.00 94.94 113 GLU A O 1
ATOM 955 N N . LYS A 1 114 ? -51.568 -3.606 58.961 1.00 95.50 114 LYS A N 1
ATOM 956 C CA . LYS A 1 114 ? -52.080 -3.625 57.586 1.00 95.50 114 LYS A CA 1
ATOM 957 C C . LYS A 1 114 ? -51.264 -2.732 56.644 1.00 95.50 114 LYS A C 1
ATOM 959 O O . LYS A 1 114 ? -51.003 -3.093 55.502 1.00 95.50 114 LYS A O 1
ATOM 964 N N . THR A 1 115 ? -50.837 -1.567 57.118 1.00 95.56 115 THR A N 1
ATOM 965 C CA . THR A 1 115 ? -50.013 -0.649 56.319 1.00 95.56 115 THR A CA 1
ATOM 966 C C . THR A 1 115 ? -48.604 -1.211 56.105 1.00 95.56 115 THR A C 1
ATOM 968 O O . THR A 1 115 ? -48.067 -1.136 55.004 1.00 95.56 115 THR A O 1
ATOM 971 N N . ILE A 1 116 ? -48.011 -1.820 57.136 1.00 95.19 116 ILE A N 1
ATOM 972 C CA . ILE A 1 116 ? -46.698 -2.473 57.063 1.00 95.19 116 ILE A CA 1
ATOM 973 C C . ILE A 1 116 ? -46.734 -3.639 56.076 1.00 95.19 116 ILE A C 1
ATOM 975 O O . ILE A 1 116 ? -45.807 -3.785 55.282 1.00 95.19 116 ILE A O 1
ATOM 979 N N . THR A 1 117 ? -47.795 -4.446 56.094 1.00 95.62 117 THR A N 1
ATOM 980 C CA . THR A 1 117 ? -47.954 -5.570 55.158 1.00 95.62 117 THR A CA 1
ATOM 981 C C . THR A 1 117 ? -48.095 -5.091 53.711 1.00 95.62 117 THR A C 1
ATOM 983 O O . THR A 1 117 ? -47.335 -5.556 52.866 1.00 95.62 117 THR A O 1
ATOM 986 N N . ASP A 1 118 ? -48.936 -4.089 53.433 1.00 95.94 118 ASP A N 1
ATOM 987 C CA . ASP A 1 118 ? -49.074 -3.496 52.086 1.00 95.94 118 ASP A CA 1
ATOM 988 C C . ASP A 1 118 ? -47.757 -2.877 51.573 1.00 95.94 118 ASP A C 1
ATOM 990 O O . ASP A 1 118 ? -47.362 -3.077 50.422 1.00 95.94 118 ASP A O 1
ATOM 994 N N . ILE A 1 119 ? -47.020 -2.164 52.434 1.00 95.12 119 ILE A N 1
ATOM 995 C CA . ILE A 1 119 ? -45.694 -1.628 52.084 1.00 95.12 119 ILE A CA 1
ATOM 996 C C . ILE A 1 119 ? -44.707 -2.765 51.806 1.00 95.12 119 ILE A C 1
ATOM 998 O O . ILE A 1 119 ? -43.941 -2.688 50.847 1.00 95.12 119 ILE A O 1
ATOM 1002 N N . THR A 1 120 ? -44.728 -3.824 52.616 1.00 95.88 120 THR A N 1
ATOM 1003 C CA . THR A 1 120 ? -43.830 -4.976 52.454 1.00 95.88 120 THR A CA 1
ATOM 1004 C C . THR A 1 120 ? -44.086 -5.689 51.127 1.00 95.88 120 THR A C 1
ATOM 1006 O O . THR A 1 120 ? -43.136 -5.997 50.407 1.00 95.88 120 THR A O 1
ATOM 1009 N N . GLU A 1 121 ? -45.349 -5.892 50.751 1.00 96.00 121 GLU A N 1
ATOM 1010 C CA . GLU A 1 121 ? -45.719 -6.473 49.455 1.00 96.00 121 GLU A CA 1
ATOM 1011 C C . GLU A 1 121 ? -45.241 -5.607 48.284 1.00 96.00 121 GLU A C 1
ATOM 1013 O O . GLU A 1 121 ? -44.622 -6.122 47.349 1.00 96.00 121 GLU A O 1
ATOM 1018 N N . LYS A 1 122 ? -45.432 -4.284 48.360 1.00 96.69 122 LYS A N 1
ATOM 1019 C CA . LYS A 1 122 ? -44.930 -3.343 47.344 1.00 96.69 122 LYS A CA 1
ATOM 1020 C C . LYS A 1 122 ? -43.408 -3.356 47.237 1.00 96.69 122 LYS A C 1
ATOM 1022 O O . LYS A 1 122 ? -42.878 -3.359 46.128 1.00 96.69 122 LYS A O 1
ATOM 1027 N N . CYS A 1 123 ? -42.694 -3.387 48.362 1.00 93.69 123 CYS A N 1
ATOM 1028 C CA . CYS A 1 123 ? -41.236 -3.489 48.369 1.00 93.69 123 CYS A CA 1
ATOM 1029 C C . CYS A 1 123 ? -40.758 -4.787 47.711 1.00 93.69 123 CYS A C 1
ATOM 1031 O O . CYS A 1 123 ? -39.836 -4.746 46.901 1.00 93.69 123 CYS A O 1
ATOM 1033 N N . ASN A 1 124 ? -41.405 -5.917 48.000 1.00 95.56 124 ASN A N 1
ATOM 1034 C CA . ASN A 1 124 ? -41.063 -7.198 47.384 1.00 95.56 124 ASN A CA 1
ATOM 1035 C C . ASN A 1 124 ? -41.327 -7.196 45.872 1.00 95.56 124 ASN A C 1
ATOM 1037 O O . ASN A 1 124 ? -40.482 -7.662 45.110 1.00 95.56 124 ASN A O 1
ATOM 1041 N N . ALA A 1 125 ? -42.446 -6.620 45.424 1.00 95.00 125 ALA A N 1
ATOM 1042 C CA . ALA A 1 125 ? -42.744 -6.479 43.999 1.00 95.00 125 ALA A CA 1
ATOM 1043 C C . ALA A 1 125 ? -41.680 -5.637 43.269 1.00 95.00 125 ALA A C 1
ATOM 1045 O O . ALA A 1 125 ? -41.188 -6.046 42.219 1.00 95.00 125 ALA A O 1
ATOM 1046 N N . LEU A 1 126 ? -41.262 -4.512 43.861 1.00 95.50 126 LEU A N 1
ATOM 1047 C CA . LEU A 1 126 ? -40.206 -3.656 43.305 1.00 95.50 126 LEU A CA 1
ATOM 1048 C C . LEU A 1 126 ? -38.832 -4.340 43.280 1.00 95.50 126 LEU A C 1
ATOM 1050 O O . LEU A 1 126 ? -38.041 -4.091 42.371 1.00 95.50 126 LEU A O 1
ATOM 1054 N N . ILE A 1 127 ? -38.525 -5.192 44.264 1.00 96.00 127 ILE A N 1
ATOM 1055 C CA . ILE A 1 127 ? -37.286 -5.985 44.271 1.00 96.00 127 ILE A CA 1
ATOM 1056 C C . ILE A 1 127 ? -37.275 -6.954 43.086 1.00 96.00 127 ILE A C 1
ATOM 1058 O O . ILE A 1 127 ? -36.285 -6.997 42.358 1.00 96.00 127 ILE A O 1
ATOM 1062 N N . ILE A 1 128 ? -38.383 -7.664 42.857 1.00 95.69 128 ILE A N 1
ATOM 1063 C CA . ILE A 1 128 ? -38.523 -8.598 41.732 1.00 95.69 128 ILE A CA 1
ATOM 1064 C C . ILE A 1 128 ? -38.399 -7.855 40.395 1.00 95.69 128 ILE A C 1
ATOM 1066 O O . ILE A 1 128 ? -37.644 -8.279 39.525 1.00 95.69 128 ILE A O 1
ATOM 1070 N N . GLU A 1 129 ? -39.089 -6.723 40.236 1.00 95.75 129 GLU A N 1
ATOM 1071 C CA . GLU A 1 129 ? -39.013 -5.903 39.020 1.00 95.75 129 GLU A CA 1
ATOM 1072 C C . GLU A 1 129 ? -37.583 -5.415 38.753 1.00 95.75 129 GLU A C 1
ATOM 1074 O O . GLU A 1 129 ? -37.078 -5.522 37.635 1.00 95.75 129 GLU A O 1
ATOM 1079 N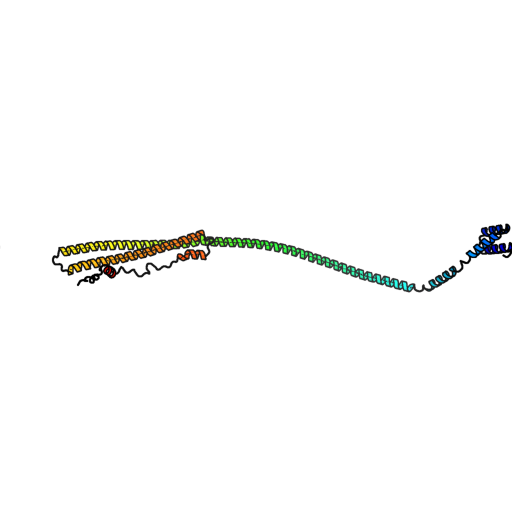 N . LYS A 1 130 ? -36.889 -4.937 39.791 1.00 95.69 130 LYS A N 1
ATOM 1080 C CA . LYS A 1 130 ? -35.491 -4.517 39.680 1.00 95.69 130 LYS A CA 1
ATOM 1081 C C . LYS A 1 130 ? -34.587 -5.663 39.223 1.00 95.69 130 LYS A C 1
ATOM 1083 O O . LYS A 1 130 ? -33.673 -5.428 38.439 1.00 95.69 130 LYS A O 1
ATOM 1088 N N . GLU A 1 131 ? -34.808 -6.874 39.719 1.00 95.62 131 GLU A N 1
ATOM 1089 C CA . GLU A 1 131 ? -34.005 -8.045 39.363 1.00 95.62 131 GLU A CA 1
ATOM 1090 C C . GLU A 1 131 ? -34.242 -8.482 37.910 1.00 95.62 131 GLU A C 1
ATOM 1092 O O . GLU A 1 131 ? -33.284 -8.775 37.193 1.00 95.62 131 GLU A O 1
ATOM 1097 N N . ILE A 1 132 ? -35.488 -8.400 37.431 1.00 95.56 132 ILE A N 1
ATOM 1098 C CA . ILE A 1 132 ? -35.825 -8.592 36.011 1.00 95.56 132 ILE A CA 1
ATOM 1099 C C . ILE A 1 132 ? -35.098 -7.556 35.143 1.00 95.56 132 ILE A C 1
ATOM 1101 O O . ILE A 1 132 ? -34.423 -7.930 34.187 1.00 95.56 132 ILE A O 1
ATOM 1105 N N . LEU A 1 133 ? -35.161 -6.272 35.511 1.00 94.62 133 LEU A N 1
ATOM 1106 C CA . LEU A 1 133 ? -34.503 -5.194 34.764 1.00 94.62 133 LEU A CA 1
ATOM 1107 C C . LEU A 1 133 ? -32.972 -5.328 34.743 1.00 94.62 133 LEU A C 1
ATOM 1109 O O . LEU A 1 133 ? -32.336 -4.954 33.757 1.00 94.62 133 LEU A O 1
ATOM 1113 N N . ILE A 1 134 ? -32.364 -5.839 35.819 1.00 95.00 134 ILE A N 1
ATOM 1114 C CA . ILE A 1 134 ? -30.923 -6.126 35.860 1.00 95.00 134 ILE A CA 1
ATOM 1115 C C . ILE A 1 134 ? -30.581 -7.233 34.863 1.00 95.00 134 ILE A C 1
ATOM 1117 O O . ILE A 1 134 ? -29.689 -7.035 34.042 1.00 95.00 134 ILE A O 1
ATOM 1121 N N . ASN A 1 135 ? -31.329 -8.339 34.869 1.00 94.25 135 ASN A N 1
ATOM 1122 C CA . ASN A 1 135 ? -31.103 -9.434 33.927 1.00 94.25 135 ASN A CA 1
ATOM 1123 C C . ASN A 1 135 ? -31.287 -8.984 32.471 1.00 94.25 135 ASN A C 1
ATOM 1125 O O . ASN A 1 135 ? -30.442 -9.275 31.629 1.00 94.25 135 ASN A O 1
ATOM 1129 N N . GLU A 1 136 ? -32.344 -8.228 32.164 1.00 94.94 136 GLU A N 1
ATOM 1130 C CA . GLU A 1 136 ? -32.551 -7.673 30.820 1.00 94.94 136 GLU A CA 1
ATOM 1131 C C . GLU A 1 136 ? -31.383 -6.774 30.402 1.00 94.94 136 GLU A C 1
ATOM 1133 O O . GLU A 1 136 ? -30.841 -6.914 29.305 1.00 94.94 136 GLU A O 1
ATOM 1138 N N . LYS A 1 137 ? -30.931 -5.885 31.292 1.00 94.25 137 LYS A N 1
ATOM 1139 C CA . LYS A 1 137 ? -29.777 -5.026 31.023 1.00 94.25 137 LYS A CA 1
ATOM 1140 C C . LYS A 1 137 ? -28.515 -5.841 30.734 1.00 94.25 137 LYS A C 1
ATOM 1142 O O . LYS A 1 137 ? -27.788 -5.488 29.806 1.00 94.25 137 LYS A O 1
ATOM 1147 N N . ASP A 1 138 ? -28.254 -6.894 31.500 1.00 93.75 138 ASP A N 1
ATOM 1148 C CA . ASP A 1 138 ? -27.071 -7.734 31.315 1.00 93.75 138 ASP A CA 1
ATOM 1149 C C . ASP A 1 138 ? -27.128 -8.476 29.970 1.00 93.75 138 ASP A C 1
ATOM 1151 O O . ASP A 1 138 ? -26.149 -8.452 29.222 1.00 93.75 138 ASP A O 1
ATOM 1155 N N . THR A 1 139 ? -28.297 -8.997 29.575 1.00 94.06 139 THR A N 1
ATOM 1156 C CA . THR A 1 139 ? -28.473 -9.615 28.244 1.00 94.06 139 THR A CA 1
ATOM 1157 C C . THR A 1 139 ? -28.240 -8.629 27.095 1.00 94.06 139 THR A C 1
ATOM 1159 O O . THR A 1 139 ? -27.585 -8.965 26.109 1.00 94.06 139 THR A O 1
ATOM 1162 N N . VAL A 1 140 ? -28.700 -7.380 27.234 1.00 93.75 140 VAL A N 1
ATOM 1163 C CA . VAL A 1 140 ? -28.481 -6.325 26.230 1.00 93.75 140 VAL A CA 1
ATOM 1164 C C . VAL A 1 140 ? -27.003 -5.934 26.140 1.00 93.75 140 VAL A C 1
ATOM 1166 O O . VAL A 1 140 ? -26.515 -5.602 25.058 1.00 93.75 140 VAL A O 1
ATOM 1169 N N . ILE A 1 141 ? -26.270 -5.954 27.258 1.00 93.44 141 ILE A N 1
ATOM 1170 C CA . ILE A 1 141 ? -24.823 -5.695 27.266 1.00 93.44 141 ILE A CA 1
ATOM 1171 C C . ILE A 1 141 ? -24.083 -6.805 26.513 1.00 93.44 141 ILE A C 1
ATOM 1173 O O . ILE A 1 141 ? -23.255 -6.492 25.658 1.00 93.44 141 ILE A O 1
ATOM 1177 N N . GLU A 1 142 ? -24.418 -8.071 26.765 1.00 92.94 142 GLU A N 1
ATOM 1178 C CA . GLU A 1 142 ? -23.819 -9.204 26.050 1.00 92.94 142 GLU A CA 1
ATOM 1179 C C . GLU A 1 142 ? -24.099 -9.146 24.542 1.00 92.94 142 GLU A C 1
ATOM 1181 O O . GLU A 1 142 ? -23.178 -9.278 23.732 1.00 92.94 142 GLU A O 1
ATOM 1186 N N . GLU A 1 143 ? -25.347 -8.876 24.146 1.00 94.56 143 GLU A N 1
ATOM 1187 C CA . GLU A 1 143 ? -25.719 -8.734 22.734 1.00 94.56 143 GLU A CA 1
ATOM 1188 C C . GLU A 1 143 ? -24.953 -7.583 22.067 1.00 94.56 143 GLU A C 1
ATOM 1190 O O . GLU A 1 143 ? -24.419 -7.725 20.962 1.00 94.56 143 GLU A O 1
ATOM 1195 N N . LYS A 1 144 ? -24.826 -6.446 22.758 1.00 93.25 144 LYS A N 1
ATOM 1196 C CA . LYS A 1 144 ? -24.051 -5.303 22.274 1.00 93.25 144 LYS A CA 1
ATOM 1197 C C . LYS A 1 144 ? -22.576 -5.658 22.072 1.00 93.25 144 LYS A C 1
ATOM 1199 O O . LYS A 1 144 ? -21.999 -5.243 21.066 1.00 93.25 144 LYS A O 1
ATOM 1204 N N . ASP A 1 145 ? -21.963 -6.398 22.991 1.00 93.12 145 ASP A N 1
ATOM 1205 C CA . ASP A 1 145 ? -20.555 -6.790 22.883 1.00 93.12 145 ASP A CA 1
ATOM 1206 C C . ASP A 1 145 ? -20.322 -7.751 21.708 1.00 93.12 145 ASP A C 1
ATOM 1208 O O . ASP A 1 145 ? -19.348 -7.595 20.960 1.00 93.12 145 ASP A O 1
ATOM 1212 N N . ILE A 1 146 ? -21.255 -8.680 21.470 1.00 94.19 146 ILE A N 1
ATOM 1213 C CA . ILE A 1 146 ? -21.248 -9.559 20.292 1.00 94.19 146 ILE A CA 1
ATOM 1214 C C . ILE A 1 146 ? -21.354 -8.731 19.004 1.00 94.19 146 ILE A C 1
ATOM 1216 O O . ILE A 1 146 ? -20.533 -8.898 18.101 1.00 94.19 146 ILE A O 1
ATOM 1220 N N . LEU A 1 147 ? -22.297 -7.786 18.935 1.00 91.50 147 LEU A N 1
ATOM 1221 C CA . LEU A 1 147 ? -22.480 -6.917 17.768 1.00 91.50 147 LEU A CA 1
ATOM 1222 C C . LEU A 1 147 ? -21.261 -6.027 17.499 1.00 91.50 147 LEU A C 1
ATOM 1224 O O . LEU A 1 147 ? -20.897 -5.804 16.343 1.00 91.50 147 LEU A O 1
ATOM 1228 N N . ILE A 1 148 ? -20.603 -5.511 18.543 1.00 90.19 148 ILE A N 1
ATOM 1229 C CA . ILE A 1 148 ? -19.358 -4.743 18.397 1.00 90.19 148 ILE A CA 1
ATOM 1230 C C . ILE A 1 148 ? -18.267 -5.622 17.787 1.00 90.19 148 ILE A C 1
ATOM 1232 O O . ILE A 1 148 ? -17.562 -5.181 16.873 1.00 90.19 148 ILE A O 1
ATOM 1236 N N . LYS A 1 149 ? -18.136 -6.862 18.265 1.00 91.25 149 LYS A N 1
ATOM 1237 C CA . LYS A 1 149 ? -17.157 -7.816 17.745 1.00 91.25 149 LYS A CA 1
ATOM 1238 C C . LYS A 1 149 ? -17.429 -8.153 16.278 1.00 91.25 149 LYS A C 1
ATOM 1240 O O . LYS A 1 149 ? -16.524 -8.016 15.458 1.00 91.25 149 LYS A O 1
ATOM 1245 N N . GLU A 1 150 ? -18.670 -8.482 15.931 1.00 90.00 150 GLU A N 1
ATOM 1246 C CA . GLU A 1 150 ? -19.073 -8.790 14.555 1.00 90.00 150 GLU A CA 1
ATOM 1247 C C . GLU A 1 150 ? -18.869 -7.590 13.616 1.00 90.00 150 GLU A C 1
ATOM 1249 O O . GLU A 1 150 ? -18.336 -7.733 12.518 1.00 90.00 150 GLU A O 1
ATOM 1254 N N . ASN A 1 151 ? -19.205 -6.373 14.052 1.00 87.38 151 ASN A N 1
ATOM 1255 C CA . ASN A 1 151 ? -18.992 -5.161 13.256 1.00 87.38 151 ASN A CA 1
ATOM 1256 C C . ASN A 1 151 ? -17.496 -4.887 13.018 1.00 87.38 151 ASN A C 1
ATOM 1258 O O . ASN A 1 151 ? -17.098 -4.490 11.920 1.00 87.38 151 ASN A O 1
ATOM 1262 N N . ASN A 1 152 ? -16.645 -5.135 14.017 1.00 81.75 152 ASN A N 1
ATOM 1263 C CA . ASN A 1 152 ? -15.194 -5.031 13.858 1.00 81.75 152 ASN A CA 1
ATOM 1264 C C . ASN A 1 152 ? -14.654 -6.080 12.872 1.00 81.75 152 ASN A C 1
ATOM 1266 O O . ASN A 1 152 ? -13.856 -5.733 11.998 1.00 81.75 152 ASN A O 1
ATOM 1270 N N . GLU A 1 153 ? -15.128 -7.325 12.950 1.00 83.38 153 GLU A N 1
ATOM 1271 C CA . GLU A 1 153 ? -14.776 -8.394 12.006 1.00 83.38 153 GLU A CA 1
ATOM 1272 C C . GLU A 1 153 ? -15.248 -8.069 10.578 1.00 83.38 153 GLU A C 1
ATOM 1274 O O . GLU A 1 153 ? -14.470 -8.167 9.628 1.00 83.38 153 GLU A O 1
ATOM 1279 N N . LEU A 1 154 ? -16.481 -7.583 10.406 1.00 83.31 154 LEU A N 1
ATOM 1280 C CA . LEU A 1 154 ? -17.020 -7.152 9.112 1.00 83.31 154 LEU A CA 1
ATOM 1281 C C . LEU A 1 154 ? -16.239 -5.977 8.518 1.00 83.31 154 LEU A C 1
ATOM 1283 O O . LEU A 1 154 ? -15.972 -5.961 7.313 1.00 83.31 154 LEU A O 1
ATOM 1287 N N . LYS A 1 155 ? -15.835 -5.001 9.340 1.00 77.38 155 LYS A N 1
ATOM 1288 C CA . LYS A 1 155 ? -14.969 -3.900 8.897 1.00 77.38 155 LYS A CA 1
ATOM 1289 C C . LYS A 1 155 ? -13.626 -4.426 8.410 1.00 77.38 155 LYS A C 1
ATOM 1291 O O . LYS A 1 155 ? -13.236 -4.060 7.300 1.00 77.38 155 LYS A O 1
ATOM 1296 N N . ALA A 1 156 ? -12.981 -5.311 9.169 1.00 75.44 156 ALA A N 1
ATOM 1297 C CA . ALA A 1 156 ? -11.725 -5.940 8.770 1.00 75.44 156 ALA A CA 1
ATOM 1298 C C . ALA A 1 156 ? -11.882 -6.716 7.449 1.00 75.44 156 ALA A C 1
ATOM 1300 O O . ALA A 1 156 ? -11.120 -6.497 6.512 1.00 75.44 156 ALA A O 1
ATOM 1301 N N . LEU A 1 157 ? -12.939 -7.521 7.304 1.00 75.81 157 LEU A N 1
ATOM 1302 C CA . LEU A 1 157 ? -13.243 -8.255 6.069 1.00 75.81 157 LEU A CA 1
ATOM 1303 C C . LEU A 1 157 ? -13.536 -7.332 4.877 1.00 75.81 157 LEU A C 1
ATOM 1305 O O . LEU A 1 157 ? -13.149 -7.628 3.747 1.00 75.81 157 LEU A O 1
ATOM 1309 N N . SER A 1 158 ? -14.232 -6.214 5.096 1.00 69.94 158 SER A N 1
ATOM 1310 C CA . SER A 1 158 ? -14.517 -5.236 4.040 1.00 69.94 158 SER A CA 1
ATOM 1311 C C . SER A 1 158 ? -13.250 -4.518 3.567 1.00 69.94 158 SER A C 1
ATOM 1313 O O . SER A 1 158 ? -13.079 -4.296 2.366 1.00 69.94 158 SER A O 1
ATOM 1315 N N . GLN A 1 159 ? -12.341 -4.198 4.495 1.00 64.44 159 GLN A N 1
ATOM 1316 C CA . GLN A 1 159 ? -11.030 -3.629 4.195 1.00 64.44 159 GLN A CA 1
ATOM 1317 C C . GLN A 1 159 ? -10.181 -4.644 3.431 1.00 64.44 159 GLN A C 1
ATOM 1319 O O . GLN A 1 159 ? -9.662 -4.306 2.369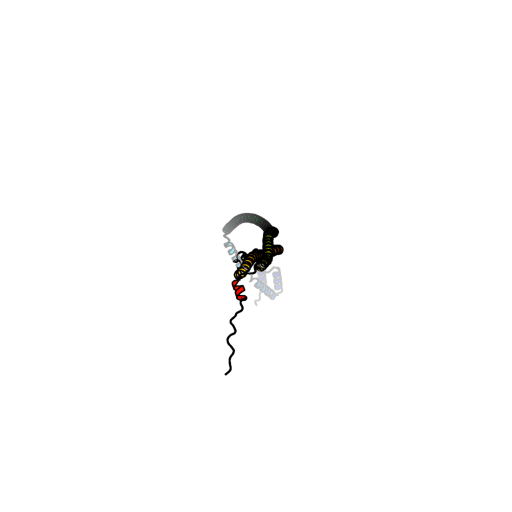 1.00 64.44 159 GLN A O 1
ATOM 1324 N N . GLN A 1 160 ? -10.170 -5.901 3.882 1.00 63.03 160 GLN A N 1
ATOM 1325 C CA . GLN A 1 160 ? -9.502 -7.008 3.207 1.00 63.03 160 GLN A CA 1
ATOM 1326 C C . GLN A 1 160 ? -9.999 -7.167 1.764 1.00 63.03 160 GLN A C 1
ATOM 1328 O O . GLN A 1 160 ? -9.205 -7.141 0.834 1.00 63.03 160 GLN A O 1
ATOM 1333 N N . LYS A 1 161 ? -11.321 -7.199 1.534 1.00 64.94 161 LYS A N 1
ATOM 1334 C CA . LYS A 1 161 ? -11.895 -7.305 0.178 1.00 64.94 161 LYS A CA 1
ATOM 1335 C C . LYS A 1 161 ? -11.492 -6.157 -0.749 1.00 64.94 161 LYS A C 1
ATOM 1337 O O . LYS A 1 161 ? -11.294 -6.387 -1.941 1.00 64.94 161 LYS A O 1
ATOM 1342 N N . ARG A 1 162 ? -11.407 -4.922 -0.237 1.00 60.16 162 ARG A N 1
ATOM 1343 C CA . ARG A 1 162 ? -10.967 -3.764 -1.038 1.00 60.16 162 ARG A CA 1
ATOM 1344 C C . ARG A 1 162 ? -9.490 -3.877 -1.404 1.00 60.16 162 ARG A C 1
ATOM 1346 O O . ARG A 1 162 ? -9.132 -3.554 -2.532 1.00 60.16 162 ARG A O 1
ATOM 1353 N N . ILE A 1 163 ? -8.659 -4.349 -0.481 1.00 60.69 163 ILE A N 1
ATOM 1354 C CA . ILE A 1 163 ? -7.223 -4.523 -0.705 1.00 60.69 163 ILE A CA 1
ATOM 1355 C C . ILE A 1 163 ? -6.954 -5.703 -1.644 1.00 60.69 163 ILE A C 1
ATOM 1357 O O . ILE A 1 163 ? -6.176 -5.552 -2.578 1.00 60.69 163 ILE A O 1
ATOM 1361 N N . ASP A 1 164 ? -7.664 -6.819 -1.484 1.00 58.53 164 ASP A N 1
ATOM 1362 C CA . ASP A 1 164 ? -7.454 -8.040 -2.268 1.00 58.53 164 ASP A CA 1
ATOM 1363 C C . ASP A 1 164 ? -7.922 -7.919 -3.728 1.00 58.53 164 ASP A C 1
ATOM 1365 O O . ASP A 1 164 ? -7.380 -8.595 -4.602 1.00 58.53 164 ASP A O 1
ATOM 1369 N N . LYS A 1 165 ? -8.933 -7.083 -4.021 1.00 63.12 165 LYS A N 1
ATOM 1370 C CA . LYS A 1 165 ? -9.475 -6.935 -5.387 1.00 63.12 165 LYS A CA 1
ATOM 1371 C C . LYS A 1 165 ? -9.109 -5.629 -6.076 1.00 63.12 165 LYS A C 1
ATOM 1373 O O . LYS A 1 165 ? -8.633 -5.661 -7.204 1.00 63.12 165 LYS A O 1
ATOM 1378 N N . GLU A 1 166 ? -9.345 -4.481 -5.449 1.00 67.06 166 GLU A N 1
ATOM 1379 C CA . GLU A 1 166 ? -9.300 -3.199 -6.170 1.00 67.06 166 GLU A CA 1
ATOM 1380 C C . GLU A 1 166 ? -7.867 -2.714 -6.409 1.00 67.06 166 GLU A C 1
ATOM 1382 O O . GLU A 1 166 ? -7.561 -2.186 -7.480 1.00 67.06 166 GLU A O 1
ATOM 1387 N N . ILE A 1 167 ? -6.967 -2.913 -5.439 1.00 67.31 167 ILE A N 1
ATOM 1388 C CA . ILE A 1 167 ? -5.589 -2.422 -5.554 1.00 67.31 167 ILE A CA 1
ATOM 1389 C C . ILE A 1 167 ? -4.777 -3.231 -6.581 1.00 67.31 167 ILE A C 1
ATOM 1391 O O . ILE A 1 167 ? -4.173 -2.602 -7.453 1.00 67.31 167 ILE A O 1
ATOM 1395 N N . PRO A 1 168 ? -4.796 -4.580 -6.579 1.00 68.62 168 PRO A N 1
ATOM 1396 C CA . PRO A 1 168 ? -4.130 -5.373 -7.606 1.00 68.62 168 PRO A CA 1
ATOM 1397 C C . PRO A 1 168 ? -4.644 -5.057 -9.010 1.00 68.62 168 PRO A C 1
ATOM 1399 O O . PRO A 1 168 ? -3.835 -4.867 -9.909 1.00 68.62 168 PRO A O 1
ATOM 1402 N N . LEU A 1 169 ? -5.962 -4.899 -9.192 1.00 74.31 169 LEU A N 1
ATOM 1403 C CA . LEU A 1 169 ? -6.548 -4.540 -10.489 1.00 74.31 169 LEU A CA 1
ATOM 1404 C C . LEU A 1 169 ? -6.101 -3.155 -10.972 1.00 74.31 169 LEU A C 1
ATOM 1406 O O . LEU A 1 169 ? -5.885 -2.950 -12.167 1.00 74.31 169 LEU A O 1
ATOM 1410 N N . TYR A 1 170 ? -5.982 -2.183 -10.065 1.00 72.62 170 TYR A N 1
ATOM 1411 C CA . TYR A 1 170 ? -5.475 -0.859 -10.414 1.00 72.62 170 TYR A CA 1
ATOM 1412 C C . TYR A 1 170 ? -3.991 -0.908 -10.793 1.00 72.62 170 TYR A C 1
ATOM 1414 O O . TYR A 1 170 ? -3.614 -0.375 -11.839 1.00 72.62 170 TYR A O 1
ATOM 1422 N N . VAL A 1 171 ? -3.157 -1.572 -9.985 1.00 76.81 171 VAL A N 1
ATOM 1423 C CA . VAL A 1 171 ? -1.719 -1.695 -10.263 1.00 76.81 171 VAL A CA 1
ATOM 1424 C C . VAL A 1 171 ? -1.478 -2.478 -11.551 1.00 76.81 171 VAL A C 1
ATOM 1426 O O . VAL A 1 171 ? -0.654 -2.058 -12.357 1.00 76.81 171 VAL A O 1
ATOM 1429 N N . GLU A 1 172 ? -2.248 -3.532 -11.813 1.00 80.19 172 GLU A N 1
ATOM 1430 C CA . GLU A 1 172 ? -2.165 -4.309 -13.048 1.00 80.19 172 GLU A CA 1
ATOM 1431 C C . GLU A 1 172 ? -2.503 -3.460 -14.280 1.00 80.19 172 GLU A C 1
ATOM 1433 O O . GLU A 1 172 ? -1.734 -3.448 -15.238 1.00 80.19 172 GLU A O 1
ATOM 1438 N N . LYS A 1 173 ? -3.588 -2.671 -14.248 1.00 82.50 173 LYS A N 1
ATOM 1439 C CA . LYS A 1 173 ? -3.934 -1.748 -15.348 1.00 82.50 173 LYS A CA 1
ATOM 1440 C C . LYS A 1 173 ? -2.833 -0.722 -15.608 1.00 82.50 173 LYS A C 1
ATOM 1442 O O . LYS A 1 173 ? -2.515 -0.423 -16.759 1.00 82.50 173 LYS A O 1
ATOM 1447 N N . VAL A 1 174 ? -2.262 -0.161 -14.543 1.00 79.62 174 VAL A N 1
ATOM 1448 C CA . VAL A 1 174 ? -1.160 0.801 -14.648 1.00 79.62 174 VAL A CA 1
ATOM 1449 C C . VAL A 1 174 ? 0.089 0.113 -15.204 1.00 79.62 174 VAL A C 1
ATOM 1451 O O . VAL A 1 174 ? 0.697 0.636 -16.135 1.00 79.62 174 VAL A O 1
ATOM 1454 N N . SER A 1 175 ? 0.425 -1.078 -14.711 1.00 82.62 175 SER A N 1
ATOM 1455 C CA . SER A 1 175 ? 1.548 -1.887 -15.188 1.00 82.62 175 SER A CA 1
ATOM 1456 C C . SER A 1 175 ? 1.399 -2.255 -16.665 1.00 82.62 175 SER A C 1
ATOM 1458 O O . SER A 1 175 ? 2.338 -2.057 -17.423 1.00 82.62 175 SER A O 1
ATOM 1460 N N . GLN A 1 176 ? 0.221 -2.702 -17.111 1.00 85.88 176 GLN A N 1
ATOM 1461 C CA . GLN A 1 176 ? -0.056 -3.003 -18.524 1.00 85.88 176 GLN A CA 1
ATOM 1462 C C . GLN A 1 176 ? 0.113 -1.773 -19.422 1.00 85.88 176 GLN A C 1
ATOM 1464 O O . GLN A 1 176 ? 0.655 -1.867 -20.524 1.00 85.88 176 GLN A O 1
ATOM 1469 N N . LYS A 1 177 ? -0.318 -0.596 -18.953 1.00 84.31 177 LYS A N 1
ATOM 1470 C CA . LYS A 1 177 ? -0.099 0.659 -19.680 1.00 84.31 177 LYS A CA 1
ATOM 1471 C C . LYS A 1 177 ? 1.389 1.008 -19.771 1.00 84.31 177 LYS A C 1
ATOM 1473 O O . LYS A 1 177 ? 1.849 1.408 -20.834 1.00 84.31 177 LYS A O 1
ATOM 1478 N N . LEU A 1 178 ? 2.136 0.849 -18.677 1.00 83.81 178 LEU A N 1
ATOM 1479 C CA . LEU A 1 178 ? 3.588 1.052 -18.655 1.00 83.81 178 LEU A CA 1
ATOM 1480 C C . LEU A 1 178 ? 4.332 0.074 -19.573 1.00 83.81 178 LEU A C 1
ATOM 1482 O O . LEU A 1 178 ? 5.279 0.494 -20.225 1.00 83.81 178 LEU A O 1
ATOM 1486 N N . ASP A 1 179 ? 3.881 -1.176 -19.651 1.00 85.88 179 ASP A N 1
ATOM 1487 C CA . ASP A 1 179 ? 4.436 -2.220 -20.521 1.00 85.88 179 ASP A CA 1
ATOM 1488 C C . ASP A 1 179 ? 4.176 -1.914 -22.006 1.00 85.88 179 ASP A C 1
ATOM 1490 O O . ASP A 1 179 ? 5.074 -1.976 -22.845 1.00 85.88 179 ASP A O 1
ATOM 1494 N N . THR A 1 180 ? 2.957 -1.463 -22.322 1.00 86.44 180 THR A N 1
ATOM 1495 C CA . THR A 1 180 ? 2.602 -0.998 -23.671 1.00 86.44 180 THR A CA 1
ATOM 1496 C C . THR A 1 180 ? 3.470 0.196 -24.075 1.00 86.44 180 THR A C 1
ATOM 1498 O O . THR A 1 180 ? 4.049 0.198 -25.162 1.00 86.44 180 THR A O 1
ATOM 1501 N N . ASP A 1 181 ? 3.620 1.185 -23.191 1.00 84.62 181 ASP A N 1
ATOM 1502 C CA . ASP A 1 181 ? 4.503 2.329 -23.424 1.00 84.62 181 ASP A CA 1
ATOM 1503 C C . ASP A 1 181 ? 5.969 1.873 -23.605 1.00 84.62 181 ASP A C 1
ATOM 1505 O O . ASP A 1 181 ? 6.629 2.313 -24.545 1.00 84.62 181 ASP A O 1
ATOM 1509 N N . ASP A 1 182 ? 6.491 0.979 -22.755 1.00 88.50 182 ASP A N 1
ATOM 1510 C CA . ASP A 1 182 ? 7.861 0.440 -22.860 1.00 88.50 182 ASP A CA 1
ATOM 1511 C C . ASP A 1 182 ? 8.112 -0.247 -24.207 1.00 88.50 182 ASP A C 1
ATOM 1513 O O . ASP A 1 182 ? 9.145 -0.014 -24.846 1.00 88.50 182 ASP A O 1
ATOM 1517 N N . SER A 1 183 ? 7.142 -1.038 -24.674 1.00 86.75 183 SER A N 1
ATOM 1518 C CA . SER A 1 183 ? 7.212 -1.691 -25.980 1.00 86.75 183 SER A CA 1
ATOM 1519 C C . SER A 1 183 ? 7.316 -0.667 -27.115 1.00 86.75 183 SER A C 1
ATOM 1521 O O . SER A 1 183 ? 8.171 -0.810 -27.991 1.00 86.75 183 SER A O 1
ATOM 1523 N N . PHE A 1 184 ? 6.552 0.428 -27.036 1.00 90.81 184 PHE A N 1
ATOM 1524 C CA . PHE A 1 184 ? 6.606 1.530 -27.994 1.00 90.81 184 PHE A CA 1
ATOM 1525 C C . PHE A 1 184 ? 7.969 2.240 -27.983 1.00 90.81 184 PHE A C 1
ATOM 1527 O O . PHE A 1 184 ? 8.567 2.445 -29.042 1.00 90.81 184 PHE A O 1
ATOM 1534 N N . PHE A 1 185 ? 8.505 2.590 -26.805 1.00 90.00 185 PHE A N 1
ATOM 1535 C CA . PHE A 1 185 ? 9.821 3.239 -26.705 1.00 90.00 185 PHE A CA 1
ATOM 1536 C C . PHE A 1 185 ? 10.946 2.316 -27.196 1.00 90.00 185 PHE A C 1
ATOM 1538 O O . PHE A 1 185 ? 11.844 2.760 -27.914 1.00 90.00 185 PHE A O 1
ATOM 1545 N N . THR A 1 186 ? 10.878 1.025 -26.872 1.00 90.62 186 THR A N 1
ATOM 1546 C CA . THR A 1 186 ? 11.853 0.022 -27.320 1.00 90.62 18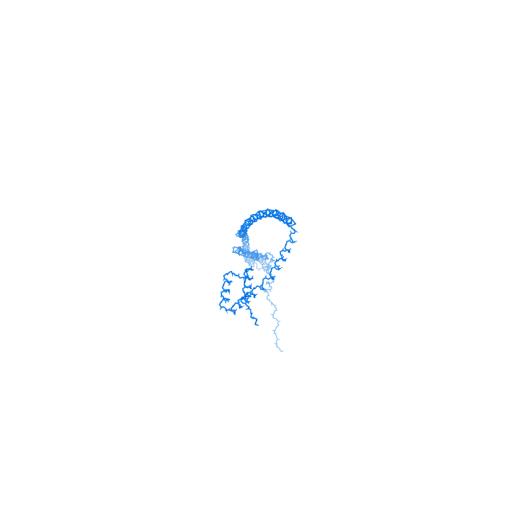6 THR A CA 1
ATOM 1547 C C . THR A 1 186 ? 11.803 -0.173 -28.836 1.00 90.62 186 THR A C 1
ATOM 1549 O O . THR A 1 186 ? 12.847 -0.216 -29.492 1.00 90.62 186 THR A O 1
ATOM 1552 N N . GLU A 1 187 ? 10.607 -0.240 -29.421 1.00 91.94 187 GLU A N 1
ATOM 1553 C CA . GLU A 1 187 ? 10.435 -0.349 -30.869 1.00 91.94 187 GLU A CA 1
ATOM 1554 C C . GLU A 1 187 ? 10.951 0.896 -31.596 1.00 91.94 187 GLU A C 1
ATOM 1556 O O . GLU A 1 187 ? 11.698 0.786 -32.572 1.00 91.94 187 GLU A O 1
ATOM 1561 N N . MET A 1 188 ? 10.626 2.085 -31.091 1.00 91.25 188 MET A N 1
ATOM 1562 C CA . MET A 1 188 ? 11.093 3.336 -31.674 1.00 91.25 188 MET A CA 1
ATOM 1563 C C . MET A 1 188 ? 12.622 3.461 -31.581 1.00 91.25 188 MET A C 1
ATOM 1565 O O . MET A 1 188 ? 13.267 3.823 -32.566 1.00 91.25 188 MET A O 1
ATOM 1569 N N . SER A 1 189 ? 13.228 3.072 -30.451 1.00 92.38 189 SER A N 1
ATOM 1570 C CA . SER A 1 189 ? 14.690 2.996 -30.307 1.00 92.38 189 SER A CA 1
ATOM 1571 C C . SER A 1 189 ? 15.328 2.064 -31.341 1.00 92.38 189 SER A C 1
ATOM 1573 O O . SER A 1 189 ? 16.317 2.422 -31.995 1.00 92.38 189 SER A O 1
ATOM 1575 N N . ARG A 1 190 ? 14.735 0.882 -31.547 1.00 93.38 190 ARG A N 1
ATOM 1576 C CA . ARG A 1 190 ? 15.200 -0.081 -32.548 1.00 93.38 190 ARG A CA 1
ATOM 1577 C C . ARG A 1 190 ? 15.125 0.505 -33.956 1.00 93.38 190 ARG A C 1
ATOM 1579 O O . ARG A 1 190 ? 16.096 0.400 -34.701 1.00 93.38 190 ARG A O 1
ATOM 1586 N N . ASN A 1 191 ? 14.021 1.160 -34.306 1.00 95.31 191 ASN A N 1
ATOM 1587 C CA . ASN A 1 191 ? 13.829 1.755 -35.630 1.00 95.31 191 ASN A CA 1
ATOM 1588 C C . ASN A 1 191 ? 14.841 2.876 -35.906 1.00 95.31 191 ASN A C 1
ATOM 1590 O O . ASN A 1 191 ? 15.475 2.881 -36.961 1.00 95.31 191 ASN A O 1
ATOM 1594 N N . TRP A 1 192 ? 15.067 3.774 -34.942 1.00 94.88 192 TRP A N 1
ATOM 1595 C CA . TRP A 1 192 ? 16.102 4.807 -35.046 1.00 94.88 192 TRP A CA 1
ATOM 1596 C C . TRP A 1 192 ? 17.516 4.222 -35.124 1.00 94.88 192 TRP A C 1
ATOM 1598 O O . TRP A 1 192 ? 18.346 4.731 -35.877 1.00 94.88 192 TRP A O 1
ATOM 1608 N N . SER A 1 193 ? 17.792 3.130 -34.404 1.00 94.12 193 SER A N 1
ATOM 1609 C CA . SER A 1 193 ? 19.087 2.437 -34.473 1.00 94.12 193 SER A CA 1
ATOM 1610 C C . SER A 1 193 ? 19.327 1.812 -35.848 1.00 94.12 193 SER A C 1
ATOM 1612 O O . SER A 1 193 ? 20.406 1.971 -36.416 1.00 94.12 193 SER A O 1
ATOM 1614 N N . ILE A 1 194 ? 18.314 1.140 -36.409 1.00 95.81 194 ILE A N 1
ATOM 1615 C CA . ILE A 1 194 ? 18.378 0.556 -37.756 1.00 95.81 194 ILE A CA 1
ATOM 1616 C C . ILE A 1 194 ? 18.589 1.666 -38.789 1.00 95.81 194 ILE A C 1
ATOM 1618 O O . ILE A 1 194 ? 19.493 1.559 -39.615 1.00 95.81 194 ILE A O 1
ATOM 1622 N N . ALA A 1 195 ? 17.825 2.761 -38.705 1.00 95.06 195 ALA A N 1
ATOM 1623 C CA . ALA A 1 195 ? 18.004 3.920 -39.575 1.00 95.06 195 ALA A CA 1
ATOM 1624 C C . ALA A 1 195 ? 19.436 4.476 -39.483 1.00 95.06 195 ALA A C 1
ATOM 1626 O O . ALA A 1 195 ? 20.096 4.636 -40.509 1.00 95.06 195 ALA A O 1
ATOM 1627 N N . GLY A 1 196 ? 19.964 4.669 -38.269 1.00 93.88 196 GLY A N 1
ATOM 1628 C CA . GLY A 1 196 ? 21.346 5.102 -38.045 1.00 93.88 196 GLY A CA 1
ATOM 1629 C C . GLY A 1 196 ? 22.371 4.183 -38.713 1.00 93.88 196 GLY A C 1
ATOM 1630 O O . GLY A 1 196 ? 23.200 4.660 -39.486 1.00 93.88 196 GLY A O 1
ATOM 1631 N N . ILE A 1 197 ? 22.262 2.864 -38.507 1.00 95.75 197 ILE A N 1
ATOM 1632 C CA . ILE A 1 197 ? 23.144 1.862 -39.132 1.00 95.75 197 ILE A CA 1
ATOM 1633 C C . ILE A 1 197 ? 23.069 1.939 -40.662 1.00 95.75 197 ILE A C 1
ATOM 1635 O O . ILE A 1 197 ? 24.107 1.946 -41.326 1.00 95.75 197 ILE A O 1
ATOM 1639 N N . THR A 1 198 ? 21.863 2.034 -41.234 1.00 95.81 198 THR A N 1
ATOM 1640 C CA . THR A 1 198 ? 21.695 2.125 -42.694 1.00 95.81 198 THR A CA 1
ATOM 1641 C C . THR A 1 198 ? 22.321 3.396 -43.265 1.00 95.81 198 THR A C 1
ATOM 1643 O O . THR A 1 198 ? 23.022 3.329 -44.272 1.00 95.81 198 THR A O 1
ATOM 1646 N N . ILE A 1 199 ? 22.151 4.539 -42.597 1.00 94.75 199 ILE A N 1
ATOM 1647 C CA . ILE A 1 199 ? 22.726 5.819 -43.025 1.00 94.75 199 ILE A CA 1
ATOM 1648 C C . ILE A 1 199 ? 24.251 5.787 -42.916 1.00 94.75 199 ILE A C 1
ATOM 1650 O O . ILE A 1 199 ? 24.931 6.246 -43.830 1.00 94.75 199 ILE A O 1
ATOM 1654 N N . THR A 1 200 ? 24.808 5.201 -41.851 1.00 93.62 200 THR A N 1
ATOM 1655 C CA . THR A 1 200 ? 26.260 5.013 -41.719 1.00 93.62 200 THR A CA 1
ATOM 1656 C C . THR A 1 200 ? 26.813 4.122 -42.829 1.00 93.62 200 THR A C 1
ATOM 1658 O O . THR A 1 200 ? 27.838 4.455 -43.421 1.00 93.62 200 THR A O 1
ATOM 1661 N N . LEU A 1 201 ? 26.124 3.031 -43.174 1.00 95.25 201 LEU A N 1
ATOM 1662 C CA . LEU A 1 201 ? 26.531 2.157 -44.276 1.00 95.25 201 LEU A CA 1
ATOM 1663 C C . LEU A 1 201 ? 26.504 2.908 -45.616 1.00 95.25 201 LEU A C 1
ATOM 1665 O O . LEU A 1 201 ? 27.466 2.834 -46.382 1.00 95.25 201 LEU A O 1
ATOM 1669 N N . VAL A 1 202 ? 25.456 3.698 -45.870 1.00 94.00 202 VAL A N 1
ATOM 1670 C CA . VAL A 1 202 ? 25.368 4.569 -47.054 1.00 94.00 202 VAL A CA 1
ATOM 1671 C C . VAL A 1 202 ? 26.482 5.619 -47.062 1.00 94.00 202 VAL A C 1
ATOM 1673 O O . VAL A 1 202 ? 27.054 5.867 -48.119 1.00 94.00 202 VAL A O 1
ATOM 1676 N N . ALA A 1 203 ? 26.850 6.195 -45.914 1.00 92.56 203 ALA A N 1
ATOM 1677 C CA . ALA A 1 203 ? 27.956 7.149 -45.808 1.00 92.56 203 ALA A CA 1
ATOM 1678 C C . ALA A 1 203 ? 29.299 6.519 -46.198 1.00 92.56 203 ALA A C 1
ATOM 1680 O O . ALA A 1 203 ? 30.070 7.122 -46.945 1.00 92.56 203 ALA A O 1
ATOM 1681 N N . VAL A 1 204 ? 29.554 5.288 -45.746 1.00 92.94 204 VAL A N 1
ATOM 1682 C CA . VAL A 1 204 ? 30.759 4.527 -46.104 1.00 92.94 204 VAL A CA 1
ATOM 1683 C C . VAL A 1 204 ? 30.774 4.209 -47.601 1.00 92.94 204 VAL A C 1
ATOM 1685 O O . VAL A 1 204 ? 31.775 4.460 -48.270 1.00 92.94 204 VAL A O 1
ATOM 1688 N N . LEU A 1 205 ? 29.661 3.726 -48.163 1.00 92.69 205 LEU A N 1
ATOM 1689 C CA . LEU A 1 205 ? 29.559 3.469 -49.604 1.00 92.69 205 LEU A CA 1
ATOM 1690 C C . LEU A 1 205 ? 29.731 4.750 -50.432 1.00 92.69 205 LEU A C 1
ATOM 1692 O O . LEU A 1 205 ? 30.430 4.735 -51.445 1.00 92.69 205 LEU A O 1
ATOM 1696 N N . ALA A 1 206 ? 29.147 5.866 -49.993 1.00 89.75 206 ALA A N 1
ATOM 1697 C CA . ALA A 1 206 ? 29.309 7.168 -50.629 1.00 89.75 206 ALA A CA 1
ATOM 1698 C C . ALA A 1 206 ? 30.770 7.642 -50.580 1.00 89.75 206 ALA A C 1
ATOM 1700 O O . ALA A 1 206 ? 31.272 8.168 -51.575 1.00 89.75 206 ALA A O 1
ATOM 1701 N N . ALA A 1 207 ? 31.487 7.406 -49.477 1.00 89.56 207 ALA A N 1
ATOM 1702 C CA . ALA A 1 207 ? 32.915 7.694 -49.380 1.00 89.56 207 ALA A CA 1
ATOM 1703 C C . ALA A 1 207 ? 33.723 6.910 -50.428 1.00 89.56 207 ALA A C 1
ATOM 1705 O O . ALA A 1 207 ? 34.498 7.502 -51.177 1.00 89.56 207 ALA A O 1
ATOM 1706 N N . PHE A 1 208 ? 33.481 5.603 -50.568 1.00 90.44 208 PHE A N 1
ATOM 1707 C CA . PHE A 1 208 ? 34.138 4.797 -51.604 1.00 90.44 208 PHE A CA 1
ATOM 1708 C C . PHE A 1 208 ? 33.762 5.233 -53.026 1.00 90.44 208 PHE A C 1
ATOM 1710 O O . PHE A 1 208 ? 34.634 5.321 -53.888 1.00 90.44 208 PHE A O 1
ATOM 1717 N N . CYS A 1 209 ? 32.490 5.557 -53.278 1.00 88.94 209 CYS A N 1
ATOM 1718 C CA . CYS A 1 209 ? 32.038 6.023 -54.591 1.00 88.94 209 CYS A CA 1
ATOM 1719 C C . CYS A 1 209 ? 32.664 7.371 -54.969 1.00 88.94 209 CYS A C 1
ATOM 1721 O O . CYS A 1 209 ? 33.130 7.540 -56.094 1.00 88.94 209 CYS A O 1
ATOM 1723 N N . THR A 1 210 ? 32.695 8.327 -54.037 1.00 87.75 210 THR A N 1
ATOM 1724 C CA . THR A 1 210 ? 33.321 9.641 -54.257 1.00 87.75 210 THR A CA 1
ATOM 1725 C C . THR A 1 210 ? 34.828 9.518 -54.460 1.00 87.75 210 THR A C 1
ATOM 1727 O O . THR A 1 210 ? 35.370 10.194 -55.332 1.00 87.75 210 THR A O 1
ATOM 1730 N N . PHE A 1 211 ? 35.491 8.610 -53.739 1.00 85.56 211 PHE A N 1
ATOM 1731 C CA . PHE A 1 211 ? 36.903 8.302 -53.947 1.00 85.56 211 PHE A CA 1
ATOM 1732 C C . PHE A 1 211 ? 37.159 7.704 -55.337 1.00 85.56 211 PHE A C 1
ATOM 1734 O O . PHE A 1 211 ? 37.999 8.220 -56.069 1.00 85.56 211 PHE A O 1
ATOM 1741 N N . ALA A 1 212 ? 36.387 6.692 -55.750 1.00 87.50 212 ALA A N 1
ATOM 1742 C CA . ALA A 1 212 ? 36.518 6.062 -57.065 1.00 87.50 212 ALA A CA 1
ATOM 1743 C C . ALA A 1 212 ? 36.275 7.054 -58.220 1.00 87.50 212 ALA A C 1
ATOM 1745 O O . ALA A 1 212 ? 37.069 7.126 -59.160 1.00 87.50 212 ALA A O 1
ATOM 1746 N N . GLN A 1 213 ? 35.222 7.875 -58.127 1.00 85.31 213 GLN A N 1
ATOM 1747 C CA . GLN A 1 213 ? 34.954 8.946 -59.095 1.00 85.31 213 GLN A CA 1
ATOM 1748 C C . GLN A 1 213 ? 36.076 9.988 -59.114 1.00 85.31 213 GLN A C 1
ATOM 1750 O O . GLN A 1 213 ? 36.476 10.440 -60.183 1.00 85.31 213 GLN A O 1
ATOM 1755 N N . GLY A 1 214 ? 36.609 10.348 -57.944 1.00 84.19 214 GLY A N 1
ATOM 1756 C CA . GLY A 1 214 ? 37.759 11.238 -57.832 1.00 84.19 214 GLY A CA 1
ATOM 1757 C C . GLY A 1 214 ? 38.988 10.683 -58.550 1.00 84.19 214 GLY A C 1
ATOM 1758 O O . GLY A 1 214 ? 39.608 11.400 -59.330 1.00 84.19 214 GLY A O 1
ATOM 1759 N N . THR A 1 215 ? 39.303 9.398 -58.357 1.00 81.38 215 THR A N 1
ATOM 1760 C CA . THR A 1 215 ? 40.441 8.745 -59.024 1.00 81.38 215 THR A CA 1
ATOM 1761 C C . THR A 1 215 ? 40.269 8.636 -60.539 1.00 81.38 215 THR A C 1
ATOM 1763 O O . THR A 1 215 ? 41.231 8.879 -61.260 1.00 81.38 215 THR A O 1
ATOM 1766 N N . ASP A 1 216 ? 39.062 8.342 -61.037 1.00 82.50 216 ASP A N 1
ATOM 1767 C CA . ASP A 1 216 ? 38.786 8.277 -62.483 1.00 82.50 216 ASP A CA 1
ATOM 1768 C C . ASP A 1 216 ? 38.906 9.659 -63.145 1.00 82.50 216 ASP A C 1
ATOM 1770 O O . ASP A 1 216 ? 39.477 9.785 -64.228 1.00 82.50 216 ASP A O 1
ATOM 1774 N N . LEU A 1 217 ? 38.440 10.715 -62.465 1.00 79.31 217 LEU A N 1
ATOM 1775 C CA . LEU A 1 217 ? 38.615 12.095 -62.924 1.00 79.31 217 LEU A CA 1
ATOM 1776 C C . LEU A 1 217 ? 40.097 12.479 -63.010 1.00 79.31 217 LEU A C 1
ATOM 1778 O O . LEU A 1 217 ? 40.493 13.094 -63.997 1.00 79.31 217 LEU A O 1
ATOM 1782 N N . ILE A 1 218 ? 40.905 12.086 -62.016 1.00 79.75 218 ILE A N 1
ATOM 1783 C CA . ILE A 1 218 ? 42.358 12.325 -61.990 1.00 79.75 218 ILE A CA 1
ATOM 1784 C C . ILE A 1 218 ? 43.083 11.556 -63.093 1.00 79.75 218 ILE A C 1
ATOM 1786 O O . ILE A 1 218 ? 43.968 12.110 -63.734 1.00 79.75 218 ILE A O 1
ATOM 1790 N N . LEU A 1 219 ? 42.700 10.305 -63.352 1.00 78.31 219 LEU A N 1
ATOM 1791 C CA . LEU A 1 219 ? 43.355 9.478 -64.365 1.00 78.31 219 LEU A CA 1
ATOM 1792 C C . LEU A 1 219 ? 43.053 9.945 -65.801 1.00 78.31 219 LEU A C 1
ATOM 1794 O O . LEU A 1 219 ? 43.885 9.778 -66.686 1.00 78.31 219 LEU A O 1
ATOM 1798 N N . LYS A 1 220 ? 41.859 10.506 -66.045 1.00 79.44 220 LYS A N 1
ATOM 1799 C CA . LYS A 1 220 ? 41.414 10.948 -67.381 1.00 79.44 220 LYS A CA 1
ATOM 1800 C C . LYS A 1 220 ? 41.855 12.361 -67.761 1.00 79.44 220 LYS A C 1
ATOM 1802 O O . LYS A 1 220 ? 41.894 12.664 -68.949 1.00 79.44 220 LYS A O 1
ATOM 1807 N N . ASN A 1 221 ? 42.164 13.218 -66.789 1.00 74.19 221 ASN A N 1
ATOM 1808 C CA . ASN A 1 221 ? 42.607 14.591 -67.029 1.00 74.19 221 ASN A CA 1
ATOM 1809 C C . ASN A 1 221 ? 44.028 14.789 -66.482 1.00 74.19 221 ASN A C 1
ATOM 1811 O O . ASN A 1 221 ? 44.209 14.991 -65.287 1.00 74.19 221 ASN A O 1
ATOM 1815 N N . GLU A 1 222 ? 45.037 14.806 -67.358 1.00 66.06 222 GLU A N 1
ATOM 1816 C CA . GLU A 1 222 ? 46.442 15.022 -66.958 1.00 66.06 222 GLU A CA 1
ATOM 1817 C C . GLU A 1 222 ? 46.718 16.440 -66.413 1.00 66.06 222 GLU A C 1
ATOM 1819 O O . GLU A 1 222 ? 47.678 16.637 -65.673 1.00 66.06 222 GLU A O 1
ATOM 1824 N N . ASN A 1 223 ? 45.852 17.420 -66.706 1.00 70.56 223 ASN A N 1
ATOM 1825 C CA . ASN A 1 223 ? 45.993 18.823 -66.286 1.00 70.56 223 ASN A CA 1
ATOM 1826 C C . ASN A 1 223 ? 44.995 19.224 -65.185 1.00 70.56 223 ASN A C 1
ATOM 1828 O O . ASN A 1 223 ? 44.317 20.248 -65.296 1.00 70.56 223 ASN A O 1
ATOM 1832 N N . ILE A 1 224 ? 44.854 18.425 -64.125 1.00 70.75 224 ILE A N 1
ATOM 1833 C CA . ILE A 1 224 ? 44.077 18.864 -62.956 1.00 70.75 224 ILE A CA 1
ATOM 1834 C C . ILE A 1 224 ? 44.908 19.842 -62.129 1.00 70.75 224 ILE A C 1
ATOM 1836 O O . ILE A 1 224 ? 45.878 19.471 -61.469 1.00 70.75 224 ILE A O 1
ATOM 1840 N N . GLU A 1 225 ? 44.480 21.101 -62.124 1.00 77.00 225 GLU A N 1
ATOM 1841 C CA . GLU A 1 225 ? 44.989 22.107 -61.200 1.00 77.00 225 GLU A CA 1
ATOM 1842 C C . GLU A 1 225 ? 44.688 21.726 -59.741 1.00 77.00 225 GLU A C 1
ATOM 1844 O O . GLU A 1 225 ? 43.687 21.076 -59.432 1.00 77.00 225 GLU A O 1
ATOM 1849 N N . TRP A 1 226 ? 45.521 22.197 -58.809 1.00 78.19 226 TRP A N 1
ATOM 1850 C CA . TRP A 1 226 ? 45.384 21.935 -57.369 1.00 78.19 226 TRP A CA 1
ATOM 1851 C C . TRP A 1 226 ? 43.979 22.254 -56.810 1.00 78.19 226 TRP A C 1
ATOM 1853 O O . TRP A 1 226 ? 43.500 21.593 -55.886 1.00 78.19 226 TRP A O 1
ATOM 1863 N N . ILE A 1 227 ? 43.266 23.200 -57.432 1.00 79.44 227 ILE A N 1
ATOM 1864 C CA . ILE A 1 227 ? 41.877 23.546 -57.106 1.00 79.44 227 ILE A CA 1
ATOM 1865 C C . ILE A 1 227 ? 40.886 22.387 -57.340 1.00 79.44 227 ILE A C 1
ATOM 1867 O O . ILE A 1 227 ? 39.922 22.241 -56.588 1.00 79.44 227 ILE A O 1
ATOM 1871 N N . GLY A 1 228 ? 41.132 21.518 -58.326 1.00 80.06 228 GLY A N 1
ATOM 1872 C CA . GLY A 1 228 ? 40.301 20.346 -58.616 1.00 80.06 228 GLY A CA 1
ATOM 1873 C C . GLY A 1 228 ? 40.399 19.268 -57.534 1.00 80.06 228 GLY A C 1
ATOM 1874 O O . GLY A 1 228 ? 39.387 18.675 -57.157 1.00 80.06 228 GLY A O 1
ATOM 1875 N N . PHE A 1 229 ? 41.588 19.077 -56.953 1.00 80.50 229 PHE A N 1
ATOM 1876 C CA . PHE A 1 229 ? 41.776 18.190 -55.799 1.00 80.50 229 PHE A CA 1
ATOM 1877 C C . PHE A 1 229 ? 41.017 18.700 -54.572 1.00 80.50 229 PHE A C 1
ATOM 1879 O O . PHE A 1 229 ? 40.320 17.930 -53.907 1.00 80.50 229 PHE A O 1
ATOM 1886 N N . ILE A 1 230 ? 41.095 20.008 -54.310 1.00 84.94 230 ILE A N 1
ATOM 1887 C CA . ILE A 1 230 ? 40.344 20.659 -53.230 1.00 84.94 230 ILE A CA 1
ATOM 1888 C C . ILE A 1 230 ? 38.835 20.490 -53.444 1.00 84.94 230 ILE A C 1
ATOM 1890 O O . ILE A 1 230 ? 38.117 20.160 -52.501 1.00 84.94 230 ILE A O 1
ATOM 1894 N N . TYR A 1 231 ? 38.347 20.648 -54.677 1.00 84.38 231 TYR A N 1
ATOM 1895 C CA . TYR A 1 231 ? 36.935 20.452 -55.005 1.00 84.38 231 TYR A CA 1
ATOM 1896 C C . TYR A 1 231 ? 36.449 19.021 -54.716 1.00 84.38 231 TYR A C 1
ATOM 1898 O O . TYR A 1 231 ? 35.426 18.848 -54.050 1.00 84.38 231 TYR A O 1
ATOM 1906 N N . ILE A 1 232 ? 37.183 17.993 -55.165 1.00 83.00 232 ILE A N 1
ATOM 1907 C CA . ILE A 1 232 ? 36.836 16.580 -54.916 1.00 83.00 232 ILE A CA 1
ATOM 1908 C C . ILE A 1 232 ? 36.817 16.294 -53.408 1.00 83.00 232 ILE A C 1
ATOM 1910 O O . ILE A 1 232 ? 35.875 15.673 -52.908 1.00 83.00 232 ILE A O 1
ATOM 1914 N N . PHE A 1 233 ? 37.814 16.799 -52.677 1.00 84.19 233 PHE A N 1
ATOM 1915 C CA . PHE A 1 233 ? 37.918 16.625 -51.232 1.00 84.19 233 PHE A CA 1
ATOM 1916 C C . PHE A 1 233 ? 36.756 17.286 -50.477 1.00 84.19 233 PHE A C 1
ATOM 1918 O O . PHE A 1 233 ? 36.106 16.635 -49.661 1.00 84.19 233 PHE A O 1
ATOM 1925 N N . ILE A 1 234 ? 36.441 18.552 -50.776 1.00 87.69 234 ILE A N 1
ATOM 1926 C CA . ILE A 1 234 ? 35.340 19.281 -50.126 1.00 87.69 234 ILE A CA 1
ATOM 1927 C C . ILE A 1 234 ? 33.993 18.629 -50.451 1.00 87.69 234 ILE A C 1
ATOM 1929 O O . ILE A 1 234 ? 33.168 18.456 -49.556 1.00 87.69 234 ILE A O 1
ATOM 1933 N N . ARG A 1 235 ? 33.763 18.216 -51.703 1.00 83.44 235 ARG A N 1
ATOM 1934 C CA . ARG A 1 235 ? 32.517 17.549 -52.110 1.00 83.44 235 ARG A CA 1
ATOM 1935 C C . ARG A 1 235 ? 32.311 16.221 -51.375 1.00 83.44 235 ARG A C 1
ATOM 1937 O O . ARG A 1 235 ? 31.210 15.968 -50.886 1.00 83.44 235 ARG A O 1
ATOM 1944 N N . GLY A 1 236 ? 33.354 15.392 -51.279 1.00 86.50 236 GLY A N 1
ATOM 1945 C CA . GLY A 1 236 ? 33.313 14.133 -50.528 1.00 86.50 236 GLY A CA 1
ATOM 1946 C C . GLY A 1 236 ? 33.128 14.366 -49.027 1.00 86.50 236 GLY A C 1
ATOM 1947 O O . GLY A 1 236 ? 32.247 13.768 -48.410 1.00 86.50 236 GLY A O 1
ATOM 1948 N N . GLY A 1 237 ? 33.890 15.305 -48.459 1.00 87.00 237 GLY A N 1
ATOM 1949 C CA . GLY A 1 237 ? 33.810 15.681 -47.048 1.00 87.00 237 GLY A CA 1
ATOM 1950 C C . GLY A 1 237 ? 32.436 16.214 -46.641 1.00 87.00 237 GLY A C 1
ATOM 1951 O O . GLY A 1 237 ? 31.910 15.803 -45.609 1.00 87.00 237 GLY 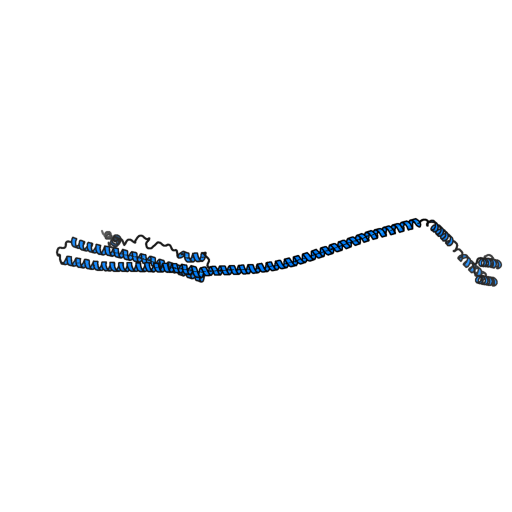A O 1
ATOM 1952 N N . LEU A 1 238 ? 31.808 17.058 -47.467 1.00 89.44 238 LEU A N 1
ATOM 1953 C CA . LEU A 1 238 ? 30.449 17.553 -47.221 1.00 89.44 238 LEU A CA 1
ATOM 1954 C C . LEU A 1 238 ? 29.411 16.424 -47.255 1.00 89.44 238 LEU A C 1
ATOM 1956 O O . LEU A 1 238 ? 28.556 16.362 -46.373 1.00 89.44 238 LEU A O 1
ATOM 1960 N N . GLY A 1 239 ? 29.494 15.513 -48.230 1.00 87.19 239 GLY A N 1
ATOM 1961 C CA . GLY A 1 239 ? 28.567 14.382 -48.333 1.00 87.19 239 GLY A CA 1
ATOM 1962 C C . GLY A 1 239 ? 28.668 13.431 -47.139 1.00 87.19 239 GLY A C 1
ATOM 1963 O O . GLY A 1 239 ? 27.659 13.099 -46.516 1.00 87.19 239 GLY A O 1
ATOM 1964 N N . ILE A 1 240 ? 29.893 13.046 -46.773 1.00 89.06 240 ILE A N 1
ATOM 1965 C CA . ILE A 1 240 ? 30.150 12.177 -45.616 1.00 89.06 240 ILE A CA 1
ATOM 1966 C C . ILE A 1 240 ? 29.763 12.890 -44.317 1.00 89.06 240 ILE A C 1
ATOM 1968 O O . ILE A 1 240 ? 29.146 12.276 -43.450 1.00 89.06 240 ILE A O 1
ATOM 1972 N N . GLY A 1 241 ? 30.078 14.181 -44.185 1.00 89.38 241 GLY A N 1
ATOM 1973 C CA . GLY A 1 241 ? 29.755 14.988 -43.010 1.00 89.38 241 GLY A CA 1
ATOM 1974 C C . GLY A 1 241 ? 28.252 15.102 -42.762 1.00 89.38 241 GLY A C 1
ATOM 1975 O O . GLY A 1 241 ? 27.802 14.871 -41.642 1.00 89.38 241 GLY A O 1
ATOM 1976 N N . LEU A 1 242 ? 27.460 15.372 -43.805 1.00 90.62 242 LEU A N 1
ATOM 1977 C CA . LEU A 1 242 ? 25.998 15.444 -43.700 1.00 90.62 242 LEU A CA 1
ATOM 1978 C C . LEU A 1 242 ? 25.377 14.093 -43.329 1.00 90.62 242 LEU A C 1
ATOM 1980 O O . LEU A 1 242 ? 24.515 14.033 -42.452 1.00 90.62 242 LEU A O 1
ATOM 1984 N N . LEU A 1 243 ? 25.833 12.999 -43.947 1.00 91.00 243 LEU A N 1
ATOM 1985 C CA . LEU A 1 243 ? 25.341 11.658 -43.617 1.00 91.00 243 LEU A CA 1
ATOM 1986 C C . LEU A 1 243 ? 25.764 11.225 -42.206 1.00 91.00 243 LEU A C 1
ATOM 1988 O O . LEU A 1 243 ? 24.972 10.621 -41.487 1.00 91.00 243 LEU A O 1
ATOM 1992 N N . SER A 1 244 ? 26.975 11.586 -41.776 1.00 90.62 244 SER A N 1
ATOM 1993 C CA . SER A 1 244 ? 27.462 11.323 -40.416 1.00 90.62 244 SER A CA 1
ATOM 1994 C C . SER A 1 244 ? 26.667 12.111 -39.374 1.00 90.62 244 SER A C 1
ATOM 1996 O O . SER A 1 244 ? 26.307 11.563 -38.335 1.00 90.62 244 SER A O 1
ATOM 1998 N N . TRP A 1 245 ? 26.328 13.371 -39.667 1.00 91.94 245 TRP A N 1
ATOM 1999 C CA . TRP A 1 245 ? 25.439 14.176 -38.827 1.00 91.94 245 TRP A CA 1
ATOM 2000 C C . TRP A 1 245 ? 24.049 13.545 -38.717 1.00 91.94 245 TRP A C 1
ATOM 2002 O O . TRP A 1 245 ? 23.497 13.425 -37.624 1.00 91.94 245 TRP A O 1
ATOM 2012 N N . LEU A 1 246 ? 23.481 13.102 -39.839 1.00 92.19 246 LEU A N 1
ATOM 2013 C CA . LEU A 1 246 ? 22.170 12.461 -39.846 1.00 92.19 246 LEU A CA 1
ATOM 2014 C C . LEU A 1 246 ? 22.176 11.140 -39.058 1.00 92.19 246 LEU A C 1
ATOM 2016 O O . LEU A 1 246 ? 21.259 10.890 -38.274 1.00 92.19 246 LEU A O 1
ATOM 2020 N N . ALA A 1 247 ? 23.227 10.328 -39.200 1.00 92.31 247 ALA A N 1
ATOM 2021 C CA . ALA A 1 247 ? 23.415 9.121 -38.398 1.00 92.31 247 ALA A CA 1
ATOM 2022 C C . ALA A 1 247 ? 23.528 9.449 -36.900 1.00 92.31 247 ALA A C 1
ATOM 2024 O O . ALA A 1 247 ? 22.890 8.787 -36.083 1.00 92.31 247 ALA A O 1
ATOM 2025 N N . PHE A 1 248 ? 24.263 10.507 -36.533 1.00 90.69 248 PHE A N 1
ATOM 2026 C CA . PHE A 1 248 ? 24.355 10.982 -35.150 1.00 90.69 248 PHE A CA 1
ATOM 2027 C C . PHE A 1 248 ? 22.981 11.347 -34.573 1.00 90.69 248 PHE A C 1
ATOM 2029 O O . PHE A 1 248 ? 22.652 10.922 -33.467 1.00 90.69 248 PHE A O 1
ATOM 2036 N N . VAL A 1 249 ? 22.144 12.066 -35.327 1.00 91.12 249 VAL A N 1
ATOM 2037 C CA . VAL A 1 249 ? 20.771 12.387 -34.902 1.00 91.12 249 VAL A CA 1
ATOM 2038 C C . VAL A 1 249 ? 19.951 11.112 -34.686 1.00 91.12 249 VAL A C 1
ATOM 2040 O O . VAL A 1 249 ? 19.226 11.012 -33.694 1.00 91.12 249 VAL A O 1
ATOM 2043 N N . CYS A 1 250 ? 20.085 10.117 -35.566 1.00 92.25 250 CYS A N 1
ATOM 2044 C CA . CYS A 1 250 ? 19.385 8.842 -35.421 1.00 92.25 250 CYS A CA 1
ATOM 2045 C C . CYS A 1 250 ? 19.821 8.094 -34.152 1.00 92.25 250 CYS A C 1
ATOM 2047 O O . CYS A 1 250 ? 18.976 7.705 -33.346 1.00 92.25 250 CYS A O 1
ATOM 2049 N N . PHE A 1 251 ? 21.128 7.955 -33.919 1.00 91.50 251 PHE A N 1
ATOM 2050 C CA . PHE A 1 251 ? 21.652 7.289 -32.723 1.00 91.50 251 PHE A CA 1
ATOM 2051 C C . PHE A 1 251 ? 21.350 8.056 -31.431 1.00 91.50 251 PHE A C 1
ATOM 2053 O O . PHE A 1 251 ? 21.066 7.439 -30.404 1.00 91.50 251 PHE A O 1
ATOM 2060 N N . SER A 1 252 ? 21.355 9.390 -31.470 1.00 89.25 252 SER A N 1
ATOM 2061 C CA . SER A 1 252 ? 20.991 10.218 -30.317 1.00 89.25 252 SER A CA 1
ATOM 2062 C C . SER A 1 252 ? 19.525 10.014 -29.930 1.00 89.25 252 SER A C 1
ATOM 2064 O O . SER A 1 252 ? 19.227 9.770 -28.761 1.00 89.25 252 SER A O 1
ATOM 2066 N N . ASN A 1 253 ? 18.619 9.996 -30.915 1.00 88.81 253 ASN A N 1
ATOM 2067 C CA . ASN A 1 253 ? 17.217 9.664 -30.673 1.00 88.81 253 ASN A CA 1
ATOM 2068 C C . ASN A 1 253 ? 17.065 8.241 -30.134 1.00 88.81 253 ASN A C 1
ATOM 2070 O O . ASN A 1 253 ? 16.412 8.063 -29.110 1.00 88.81 253 ASN A O 1
ATOM 2074 N N . ALA A 1 254 ? 17.706 7.243 -30.751 1.00 90.88 254 ALA A N 1
ATOM 2075 C CA . ALA A 1 254 ? 17.656 5.862 -30.270 1.00 90.88 254 ALA A CA 1
ATOM 2076 C C . ALA A 1 254 ? 18.065 5.747 -28.793 1.00 90.88 254 ALA A C 1
ATOM 2078 O O . ALA A 1 254 ? 17.348 5.155 -27.989 1.00 90.88 254 ALA A O 1
ATOM 2079 N N . ARG A 1 255 ? 19.167 6.398 -28.404 1.00 89.56 255 ARG A N 1
ATOM 2080 C CA . ARG A 1 255 ? 19.627 6.462 -27.011 1.00 89.56 255 ARG A CA 1
ATOM 2081 C C . ARG A 1 255 ? 18.589 7.101 -26.082 1.00 89.56 255 ARG A C 1
ATOM 2083 O O . ARG A 1 255 ? 18.378 6.580 -24.990 1.00 89.56 255 ARG A O 1
ATOM 2090 N N . ASN A 1 256 ? 17.923 8.178 -26.501 1.00 89.62 256 ASN A N 1
ATOM 2091 C CA . ASN A 1 256 ? 16.877 8.828 -25.700 1.00 89.62 256 ASN A CA 1
ATOM 2092 C C . ASN A 1 256 ? 15.662 7.911 -25.493 1.00 89.62 256 ASN A C 1
ATOM 2094 O O . ASN A 1 256 ? 15.174 7.786 -24.370 1.00 89.62 256 ASN A O 1
ATOM 2098 N N . TYR A 1 257 ? 15.218 7.223 -26.550 1.00 90.50 257 TYR A N 1
ATOM 2099 C CA . TYR A 1 257 ? 14.143 6.231 -26.468 1.00 90.50 257 TYR A CA 1
ATOM 2100 C C . TYR A 1 257 ? 14.524 5.054 -25.549 1.00 90.50 257 TYR A C 1
ATOM 2102 O O . TYR A 1 257 ? 13.720 4.665 -24.706 1.00 90.50 257 TYR A O 1
ATOM 2110 N N . THR A 1 258 ? 15.761 4.545 -25.630 1.00 90.88 258 THR A N 1
ATOM 2111 C CA . THR A 1 258 ? 16.269 3.495 -24.722 1.00 90.88 258 THR A CA 1
ATOM 2112 C C . THR A 1 258 ? 16.342 3.961 -23.268 1.00 90.88 258 THR A C 1
ATOM 2114 O O . THR A 1 258 ? 16.030 3.210 -22.350 1.00 90.88 258 THR A O 1
ATOM 2117 N N . HIS A 1 259 ? 16.757 5.204 -23.025 1.00 89.12 259 HIS A N 1
ATOM 2118 C CA . HIS A 1 259 ? 16.814 5.739 -21.668 1.00 89.12 259 HIS A CA 1
ATOM 2119 C C . HIS A 1 259 ? 15.412 5.849 -21.049 1.00 89.12 259 HIS A C 1
ATOM 2121 O O . HIS A 1 259 ? 15.226 5.546 -19.870 1.00 89.12 259 HIS A O 1
ATOM 2127 N N . GLU A 1 260 ? 14.411 6.257 -21.835 1.00 87.12 260 GLU A N 1
ATOM 2128 C CA . GLU A 1 260 ? 13.028 6.288 -21.355 1.00 87.12 260 GLU A CA 1
ATOM 2129 C C . GLU A 1 260 ? 12.477 4.873 -21.123 1.00 87.12 260 GLU A C 1
ATOM 2131 O O . GLU A 1 260 ? 11.823 4.665 -20.104 1.00 87.12 260 GLU A O 1
ATOM 2136 N N . SER A 1 261 ? 12.786 3.894 -21.983 1.00 87.50 261 SER A N 1
ATOM 2137 C CA . SER A 1 261 ? 12.329 2.506 -21.807 1.00 87.50 261 SER A CA 1
ATOM 2138 C C . SER A 1 261 ? 12.876 1.875 -20.517 1.00 87.50 261 SER A C 1
ATOM 2140 O O . SER A 1 261 ? 12.110 1.381 -19.690 1.00 87.50 261 SER A O 1
ATOM 2142 N N . ILE A 1 262 ? 14.181 2.019 -20.244 1.00 87.19 262 ILE A N 1
ATOM 2143 C CA . ILE A 1 262 ? 14.805 1.552 -18.989 1.00 87.19 262 ILE A CA 1
ATOM 2144 C C . ILE A 1 262 ? 14.101 2.158 -17.771 1.00 87.19 262 ILE A C 1
ATOM 2146 O O . ILE A 1 262 ? 13.697 1.443 -16.856 1.00 87.19 262 ILE A O 1
ATOM 2150 N N . ARG A 1 263 ? 13.867 3.474 -17.784 1.00 84.44 263 ARG A N 1
ATOM 2151 C CA . ARG A 1 263 ? 13.204 4.159 -16.669 1.00 84.44 263 ARG A CA 1
ATOM 2152 C C . ARG A 1 263 ? 11.772 3.670 -16.444 1.00 84.44 263 ARG A C 1
ATOM 2154 O O . ARG A 1 263 ? 11.293 3.637 -15.311 1.00 84.44 263 ARG A O 1
ATOM 2161 N N . ARG A 1 264 ? 11.054 3.328 -17.515 1.00 83.38 264 ARG A N 1
ATOM 2162 C CA . ARG A 1 264 ? 9.696 2.778 -17.419 1.00 83.38 264 ARG A CA 1
ATOM 2163 C C . ARG A 1 264 ? 9.705 1.364 -16.846 1.00 83.38 264 ARG A C 1
ATOM 2165 O O . ARG A 1 264 ? 8.870 1.095 -15.983 1.00 83.38 264 ARG A O 1
ATOM 2172 N N . LYS A 1 265 ? 10.684 0.529 -17.207 1.00 85.06 265 LYS A N 1
ATOM 2173 C CA . LYS A 1 265 ? 10.891 -0.786 -16.577 1.00 85.06 265 LYS A CA 1
ATOM 2174 C C . LYS A 1 265 ? 11.201 -0.683 -15.089 1.00 85.06 265 LYS A C 1
ATOM 2176 O O . LYS A 1 265 ? 10.596 -1.407 -14.303 1.00 85.06 265 LYS A O 1
ATOM 2181 N N . ASP A 1 266 ? 12.045 0.262 -14.679 1.00 84.25 266 ASP A N 1
ATOM 2182 C CA . ASP A 1 266 ? 12.324 0.494 -13.254 1.00 84.25 266 ASP A CA 1
ATOM 2183 C C . ASP A 1 266 ? 11.051 0.892 -12.486 1.00 84.25 266 ASP A C 1
ATOM 2185 O O . ASP A 1 266 ? 10.779 0.386 -11.395 1.00 84.25 266 ASP A O 1
ATOM 2189 N N . ARG A 1 267 ? 10.204 1.744 -13.083 1.00 85.94 267 ARG A N 1
ATOM 2190 C CA . ARG A 1 267 ? 8.897 2.116 -12.513 1.00 85.94 267 ARG A CA 1
ATOM 2191 C C . ARG A 1 267 ? 7.935 0.928 -12.427 1.00 85.94 267 ARG A C 1
ATOM 2193 O O . ARG A 1 267 ? 7.233 0.791 -11.429 1.00 85.94 267 ARG A O 1
ATOM 2200 N N . GLN A 1 268 ? 7.887 0.080 -13.449 1.00 83.88 268 GLN A N 1
ATOM 2201 C CA . GLN A 1 268 ? 7.070 -1.137 -13.455 1.00 83.88 268 GLN A CA 1
ATOM 2202 C C . GLN A 1 268 ? 7.532 -2.129 -12.379 1.00 83.88 268 GLN A C 1
ATOM 2204 O O . GLN A 1 268 ? 6.706 -2.714 -11.676 1.00 83.88 268 GLN A O 1
ATOM 2209 N N . HIS A 1 269 ? 8.845 -2.268 -12.194 1.00 82.88 269 HIS A N 1
ATOM 2210 C CA . HIS A 1 269 ? 9.427 -3.094 -11.142 1.00 82.88 269 HIS A CA 1
ATOM 2211 C C . HIS A 1 269 ? 9.058 -2.573 -9.743 1.00 82.88 269 HIS A C 1
ATOM 2213 O O . HIS A 1 269 ? 8.598 -3.346 -8.902 1.00 82.88 269 HIS A O 1
ATOM 2219 N N . ALA A 1 270 ? 9.153 -1.258 -9.513 1.00 83.69 270 ALA A N 1
ATOM 2220 C CA . ALA A 1 270 ? 8.735 -0.633 -8.255 1.00 83.69 270 ALA A CA 1
ATOM 2221 C C . ALA A 1 270 ? 7.229 -0.816 -7.966 1.00 83.69 270 ALA A C 1
ATOM 2223 O O . ALA A 1 270 ? 6.851 -1.128 -6.837 1.00 83.69 270 ALA A O 1
ATOM 2224 N N . LEU A 1 271 ? 6.363 -0.697 -8.982 1.00 84.00 271 LEU A N 1
ATOM 2225 C CA . LEU A 1 271 ? 4.926 -0.980 -8.842 1.00 84.00 271 LEU A CA 1
ATOM 2226 C C . LEU A 1 271 ? 4.639 -2.436 -8.486 1.00 84.00 271 LEU A C 1
ATOM 2228 O O . LEU A 1 271 ? 3.812 -2.698 -7.616 1.00 84.00 271 LEU A O 1
ATOM 2232 N N . SER A 1 272 ? 5.314 -3.368 -9.158 1.00 81.81 272 SER A N 1
ATOM 2233 C CA . SER A 1 272 ? 5.133 -4.807 -8.943 1.00 81.81 272 SER A CA 1
ATOM 2234 C C . SER A 1 272 ? 5.564 -5.205 -7.531 1.00 81.81 272 SER A C 1
ATOM 2236 O O . SER A 1 272 ? 4.882 -5.983 -6.864 1.00 81.81 272 SER A O 1
ATOM 2238 N N . PHE A 1 273 ? 6.651 -4.608 -7.031 1.00 82.56 273 PHE A N 1
ATOM 2239 C CA . PHE A 1 273 ? 7.067 -4.751 -5.639 1.00 82.56 273 PHE A CA 1
ATOM 2240 C C . PHE A 1 273 ? 6.012 -4.205 -4.668 1.00 82.56 273 PHE A C 1
ATOM 2242 O O . PHE A 1 273 ? 5.668 -4.874 -3.693 1.00 82.56 273 PHE A O 1
ATOM 2249 N N . GLY A 1 274 ? 5.441 -3.030 -4.949 1.00 82.62 274 GLY A N 1
ATOM 2250 C CA . GLY A 1 274 ? 4.394 -2.459 -4.104 1.00 82.62 274 GLY A CA 1
ATOM 2251 C C . GLY A 1 274 ? 3.098 -3.267 -4.091 1.00 82.62 274 GLY A C 1
ATOM 2252 O O . GLY A 1 274 ? 2.473 -3.425 -3.042 1.00 82.62 274 GLY A O 1
ATOM 2253 N N . GLN A 1 275 ? 2.732 -3.857 -5.228 1.00 81.69 275 GLN A N 1
ATOM 2254 C CA . GLN A 1 275 ? 1.635 -4.815 -5.309 1.00 81.69 275 GLN A CA 1
ATOM 2255 C C . GLN A 1 275 ? 1.900 -6.047 -4.440 1.00 81.69 275 GLN A C 1
ATOM 2257 O O . GLN A 1 275 ? 1.026 -6.433 -3.667 1.00 81.69 275 GLN A O 1
ATOM 2262 N N . LEU A 1 276 ? 3.098 -6.634 -4.523 1.00 80.94 276 LEU A N 1
ATOM 2263 C CA . LEU A 1 276 ? 3.477 -7.787 -3.705 1.00 80.94 276 LEU A CA 1
ATOM 2264 C C . LEU A 1 276 ? 3.446 -7.450 -2.207 1.00 80.94 276 LEU A C 1
ATOM 2266 O O . LEU A 1 276 ? 2.924 -8.227 -1.411 1.00 80.94 276 LEU A O 1
ATOM 2270 N N . PHE A 1 277 ? 3.943 -6.273 -1.819 1.00 82.50 277 PHE A N 1
ATOM 2271 C CA . PHE A 1 277 ? 3.891 -5.810 -0.433 1.00 82.50 277 PHE A CA 1
ATOM 2272 C C . PHE A 1 277 ? 2.451 -5.726 0.084 1.00 82.50 277 PHE A C 1
ATOM 2274 O O . PHE A 1 277 ? 2.154 -6.240 1.160 1.00 82.50 277 PHE A O 1
ATOM 2281 N N . LEU A 1 278 ? 1.542 -5.131 -0.691 1.00 78.19 278 LEU A N 1
ATOM 2282 C CA . LEU A 1 278 ? 0.133 -5.041 -0.309 1.00 78.19 278 LEU A CA 1
ATOM 2283 C C . LEU A 1 278 ? -0.582 -6.394 -0.321 1.00 78.19 278 LEU A C 1
ATOM 2285 O O . LEU A 1 278 ? -1.501 -6.586 0.463 1.00 78.19 278 LEU A O 1
ATOM 2289 N N . GLN A 1 279 ? -0.165 -7.348 -1.151 1.00 75.94 279 GLN A N 1
ATOM 2290 C CA . GLN A 1 279 ? -0.704 -8.709 -1.102 1.00 75.94 279 GLN A CA 1
ATOM 2291 C C . GLN A 1 279 ? -0.263 -9.464 0.160 1.00 75.94 279 GLN A C 1
ATOM 2293 O O . GLN A 1 279 ? -1.055 -10.210 0.726 1.00 75.94 279 GLN A O 1
ATOM 2298 N N . ILE A 1 280 ? 0.981 -9.272 0.613 1.00 75.81 280 ILE A N 1
ATOM 2299 C CA . ILE A 1 280 ? 1.523 -9.967 1.793 1.00 75.81 280 ILE A CA 1
ATOM 2300 C C . ILE A 1 280 ? 1.061 -9.301 3.094 1.00 75.81 280 ILE A C 1
ATOM 2302 O O . ILE A 1 280 ? 0.694 -9.987 4.045 1.00 75.81 280 ILE A O 1
ATOM 2306 N N . TYR A 1 281 ? 1.087 -7.970 3.145 1.00 75.94 281 TYR A N 1
ATOM 2307 C CA . TYR A 1 281 ? 0.881 -7.197 4.372 1.00 75.94 281 TYR A CA 1
ATOM 2308 C C . TYR A 1 281 ? -0.410 -6.381 4.373 1.00 75.94 281 TYR A C 1
ATOM 2310 O O . TYR A 1 281 ? -0.688 -5.704 5.356 1.00 75.94 281 TYR A O 1
ATOM 2318 N N . GLY A 1 282 ? -1.225 -6.438 3.319 1.00 69.19 282 GLY A N 1
ATOM 2319 C CA . GLY A 1 282 ? -2.416 -5.602 3.153 1.00 69.19 282 GLY A CA 1
ATOM 2320 C C . GLY A 1 282 ? -3.413 -5.649 4.309 1.00 69.19 282 GLY A C 1
ATOM 2321 O O . GLY A 1 282 ? -4.021 -4.636 4.629 1.00 69.19 282 GLY A O 1
ATOM 2322 N N . SER A 1 283 ? -3.526 -6.785 4.999 1.00 65.88 283 SER A N 1
ATOM 2323 C CA . SER A 1 283 ? -4.384 -6.945 6.181 1.00 65.88 283 SER A CA 1
ATOM 2324 C C . SER A 1 283 ? -3.947 -6.108 7.390 1.00 65.88 283 SER A C 1
ATOM 2326 O O . SER A 1 283 ? -4.731 -5.888 8.311 1.00 65.88 283 SER A O 1
ATOM 2328 N N . SER A 1 284 ? -2.683 -5.684 7.426 1.00 67.19 284 SER A N 1
ATOM 2329 C CA . SER A 1 284 ? -2.061 -4.981 8.557 1.00 67.19 284 SER A CA 1
ATOM 2330 C C . SER A 1 284 ? -1.346 -3.692 8.147 1.00 67.19 284 SER A C 1
ATOM 2332 O O . SER A 1 284 ? -0.910 -2.941 9.015 1.00 67.19 284 SER A O 1
ATOM 2334 N N . ALA A 1 285 ? -1.226 -3.431 6.844 1.00 68.88 285 ALA A N 1
ATOM 2335 C CA . ALA A 1 285 ? -0.560 -2.264 6.297 1.00 68.88 285 ALA A CA 1
ATOM 2336 C C . ALA A 1 285 ? -1.430 -1.021 6.482 1.00 68.88 285 ALA A C 1
ATOM 2338 O O . ALA A 1 285 ? -2.596 -0.969 6.081 1.00 68.88 285 ALA A O 1
ATOM 2339 N N . THR A 1 286 ? -0.835 0.008 7.073 1.00 72.69 286 THR A N 1
ATOM 2340 C CA . THR A 1 286 ? -1.469 1.316 7.202 1.00 72.69 286 THR A CA 1
ATOM 2341 C C . THR A 1 286 ? -1.398 2.082 5.880 1.00 72.69 286 THR A C 1
ATOM 2343 O O . THR A 1 286 ? -0.664 1.732 4.948 1.00 72.69 286 THR A O 1
ATOM 2346 N N . LYS A 1 287 ? -2.171 3.168 5.776 1.00 73.31 287 LYS A N 1
ATOM 2347 C CA . LYS A 1 287 ? -2.115 4.061 4.611 1.00 73.31 287 LYS A CA 1
ATOM 2348 C C . LYS A 1 287 ? -0.704 4.636 4.432 1.00 73.31 287 LYS A C 1
ATOM 2350 O O . LYS A 1 287 ? -0.259 4.843 3.304 1.00 73.31 287 LYS A O 1
ATOM 2355 N N . GLU A 1 288 ? -0.017 4.883 5.538 1.00 77.81 288 GLU A N 1
ATOM 2356 C CA . GLU A 1 288 ? 1.341 5.405 5.613 1.00 77.81 288 GLU A CA 1
ATOM 2357 C C . GLU A 1 288 ? 2.353 4.405 5.037 1.00 77.81 288 GLU A C 1
ATOM 2359 O O . GLU A 1 288 ? 3.205 4.804 4.242 1.00 77.81 288 GLU A O 1
ATOM 2364 N N . ASP A 1 289 ? 2.201 3.111 5.338 1.00 76.75 289 ASP A N 1
ATOM 2365 C CA . ASP A 1 289 ? 3.044 2.040 4.789 1.00 76.75 289 ASP A CA 1
ATOM 2366 C C . ASP A 1 289 ? 2.867 1.909 3.273 1.00 76.75 289 ASP A C 1
ATOM 2368 O O . ASP A 1 289 ? 3.842 1.863 2.523 1.00 76.75 289 ASP A O 1
ATOM 2372 N N . ALA A 1 290 ? 1.618 1.934 2.795 1.00 74.19 290 ALA A N 1
ATOM 2373 C CA . ALA A 1 290 ? 1.334 1.930 1.361 1.00 74.19 290 ALA A CA 1
ATOM 2374 C C . ALA A 1 290 ? 1.952 3.156 0.664 1.00 74.19 290 ALA A C 1
ATOM 2376 O O . ALA A 1 290 ? 2.534 3.046 -0.416 1.00 74.19 290 ALA A O 1
ATOM 2377 N N . MET A 1 291 ? 1.869 4.331 1.291 1.00 75.31 291 MET A N 1
ATOM 2378 C CA . MET A 1 291 ? 2.445 5.559 0.748 1.00 75.31 291 MET A CA 1
ATOM 2379 C C . MET A 1 291 ? 3.976 5.514 0.707 1.00 75.31 291 MET A C 1
ATOM 2381 O O . MET A 1 291 ? 4.556 5.984 -0.267 1.00 75.31 291 MET A O 1
ATOM 2385 N N . LEU A 1 292 ? 4.628 4.929 1.717 1.00 78.69 292 LEU A N 1
ATOM 2386 C CA . LEU A 1 292 ? 6.077 4.705 1.735 1.00 78.69 292 LEU A CA 1
ATOM 2387 C C . LEU A 1 292 ? 6.521 3.801 0.584 1.00 78.69 292 LEU A C 1
ATOM 2389 O O . LEU A 1 292 ? 7.485 4.121 -0.105 1.00 78.69 292 LEU A O 1
ATOM 2393 N N . VAL A 1 293 ? 5.783 2.721 0.335 1.00 77.38 293 VAL A N 1
ATOM 2394 C CA . VAL A 1 293 ? 6.111 1.732 -0.699 1.00 77.38 293 VAL A CA 1
ATOM 2395 C C . VAL A 1 293 ? 5.950 2.286 -2.119 1.00 77.38 293 VAL A C 1
ATOM 2397 O O . VAL A 1 293 ? 6.760 1.982 -2.991 1.00 77.38 293 VAL A O 1
ATOM 2400 N N . PHE A 1 294 ? 4.953 3.142 -2.365 1.00 76.62 294 PHE A N 1
ATOM 2401 C CA . PHE A 1 294 ? 4.747 3.765 -3.683 1.00 76.62 294 PHE A CA 1
ATOM 2402 C C . PHE A 1 294 ? 5.429 5.128 -3.858 1.00 76.62 294 PHE A C 1
ATOM 2404 O O . PHE A 1 294 ? 5.385 5.690 -4.956 1.00 76.62 294 PHE A O 1
ATOM 2411 N N . LYS A 1 295 ? 6.076 5.670 -2.819 1.00 75.88 295 LYS A N 1
ATOM 2412 C CA . LYS A 1 295 ? 6.739 6.983 -2.864 1.00 75.88 295 LYS A CA 1
ATOM 2413 C C . LYS A 1 295 ? 7.765 7.070 -3.995 1.00 75.88 295 LYS A C 1
ATOM 2415 O O . LYS A 1 295 ? 7.789 8.057 -4.729 1.00 75.88 295 LYS A O 1
ATOM 2420 N N . ASP A 1 296 ? 8.552 6.014 -4.166 1.00 67.12 296 ASP A N 1
ATOM 2421 C CA . ASP A 1 296 ? 9.656 5.979 -5.127 1.00 67.12 296 ASP A CA 1
ATOM 2422 C C . ASP A 1 296 ? 9.202 5.594 -6.545 1.00 67.12 296 ASP A C 1
ATOM 2424 O O . ASP A 1 296 ? 9.971 5.680 -7.501 1.00 67.12 296 ASP A O 1
ATOM 2428 N N . TRP A 1 297 ? 7.930 5.232 -6.740 1.00 72.44 297 TRP A N 1
ATOM 2429 C CA . TRP A 1 297 ? 7.396 5.003 -8.083 1.00 72.44 297 TRP A CA 1
ATOM 2430 C C . TRP A 1 297 ? 7.178 6.316 -8.849 1.00 72.44 297 TRP A C 1
ATOM 2432 O O . TRP A 1 297 ? 7.421 6.393 -10.058 1.00 72.44 297 TRP A O 1
ATOM 2442 N N . ASN A 1 298 ? 6.793 7.386 -8.146 1.00 63.59 298 ASN A N 1
ATOM 2443 C CA . ASN A 1 298 ? 6.606 8.713 -8.731 1.00 63.59 298 ASN A CA 1
ATOM 2444 C C . ASN A 1 298 ? 7.927 9.496 -8.849 1.00 63.59 298 ASN A C 1
ATOM 2446 O O . ASN A 1 298 ? 7.976 10.697 -8.584 1.00 63.59 298 ASN A O 1
ATOM 2450 N N . MET A 1 299 ? 9.015 8.837 -9.254 1.00 59.28 299 MET A N 1
ATOM 2451 C CA . MET A 1 299 ? 10.247 9.527 -9.629 1.00 59.28 299 MET A CA 1
ATOM 2452 C C . MET A 1 299 ? 10.005 10.324 -10.915 1.00 59.28 299 MET A C 1
ATOM 2454 O O . MET A 1 299 ? 10.252 9.856 -12.032 1.00 59.28 299 MET A O 1
ATOM 2458 N N . SER A 1 300 ? 9.492 11.541 -10.761 1.00 52.88 300 SER A N 1
ATOM 2459 C CA . SER A 1 300 ? 9.437 12.600 -11.763 1.00 52.88 300 SER A CA 1
ATOM 2460 C C . SER A 1 300 ? 10.859 13.071 -12.086 1.00 52.88 300 SER A C 1
ATOM 2462 O O . SER A 1 300 ? 11.286 14.144 -11.676 1.00 52.88 300 SER A O 1
ATOM 2464 N N . GLY A 1 301 ? 11.630 12.225 -12.763 1.00 50.66 301 GLY A N 1
ATOM 2465 C CA . GLY A 1 301 ? 12.910 12.607 -13.346 1.00 50.66 301 GLY A CA 1
ATOM 2466 C C . GLY A 1 301 ? 12.684 13.310 -14.679 1.00 50.66 301 GLY A C 1
ATOM 2467 O O . GLY A 1 301 ? 11.742 12.982 -15.406 1.00 50.66 301 GLY A O 1
ATOM 2468 N N . ASP A 1 302 ? 13.556 14.250 -15.020 1.00 57.97 302 ASP A N 1
ATOM 2469 C CA . ASP A 1 302 ? 13.630 14.860 -16.345 1.00 57.97 302 ASP A CA 1
ATOM 2470 C C . ASP A 1 302 ? 13.509 13.816 -17.460 1.00 57.97 302 ASP A C 1
ATOM 2472 O O . ASP A 1 302 ? 14.105 12.735 -17.406 1.00 57.97 302 ASP A O 1
ATOM 2476 N N . SER A 1 303 ? 12.681 14.118 -18.456 1.00 64.38 303 SER A N 1
ATOM 2477 C CA . SER A 1 303 ? 12.560 13.296 -19.655 1.00 64.38 303 SER A CA 1
ATOM 2478 C C . SER A 1 303 ? 13.916 13.230 -20.361 1.00 64.38 303 SER A C 1
ATOM 2480 O O . SER A 1 303 ? 14.628 14.230 -20.442 1.00 64.38 303 SER A O 1
ATOM 2482 N N . ALA A 1 304 ? 14.264 12.090 -20.961 1.00 63.94 304 ALA A N 1
ATOM 2483 C CA . ALA A 1 304 ? 15.425 12.042 -21.859 1.00 63.94 304 ALA A CA 1
ATOM 2484 C C . ALA A 1 304 ? 15.291 13.043 -23.030 1.00 63.94 304 ALA A C 1
ATOM 2486 O O . ALA A 1 304 ? 16.285 13.432 -23.634 1.00 63.94 304 ALA A O 1
ATOM 2487 N N . PHE A 1 305 ? 14.064 13.500 -23.302 1.00 67.88 305 PHE A N 1
ATOM 2488 C CA . PHE A 1 305 ? 13.728 14.498 -24.312 1.00 67.88 305 PHE A CA 1
ATOM 2489 C C . PHE A 1 305 ? 13.691 15.947 -23.785 1.00 67.88 305 PHE A C 1
ATOM 2491 O O . PHE A 1 305 ? 13.525 16.856 -24.592 1.00 67.88 305 PHE A O 1
ATOM 2498 N N . SER A 1 306 ? 13.815 16.192 -22.469 1.00 61.25 306 SER A N 1
ATOM 2499 C CA . SER A 1 306 ? 13.870 17.560 -21.909 1.00 61.25 306 SER A CA 1
ATOM 2500 C C . SER A 1 306 ? 15.287 18.134 -21.853 1.00 61.25 306 SER A C 1
ATOM 2502 O O . SER A 1 306 ? 15.452 19.344 -21.706 1.00 61.25 306 SER A O 1
ATOM 2504 N N . LYS A 1 307 ? 16.318 17.296 -22.013 1.00 59.66 307 LYS A N 1
ATOM 2505 C CA . LYS A 1 307 ? 17.706 17.752 -22.141 1.00 59.66 307 LYS A CA 1
ATOM 2506 C C . LYS A 1 307 ? 17.922 18.329 -23.542 1.00 59.66 307 LYS A C 1
ATOM 2508 O O . LYS A 1 307 ? 17.512 17.719 -24.528 1.00 59.66 307 LYS A O 1
ATOM 2513 N N . ALA A 1 308 ? 18.548 19.508 -23.628 1.00 54.00 308 ALA A N 1
ATOM 2514 C CA . ALA A 1 308 ? 18.940 20.108 -24.903 1.00 54.00 308 ALA A CA 1
ATOM 2515 C C . ALA A 1 308 ? 19.700 19.065 -25.735 1.00 54.00 308 ALA A C 1
ATOM 2517 O O . ALA A 1 308 ? 20.572 18.387 -25.195 1.00 54.00 308 ALA A O 1
ATOM 2518 N N . ALA A 1 309 ? 19.322 18.898 -27.007 1.00 55.91 309 ALA A N 1
ATOM 2519 C CA . ALA A 1 309 ? 19.902 17.887 -27.884 1.00 55.91 309 ALA A CA 1
ATOM 2520 C C . ALA A 1 309 ? 21.433 17.952 -27.806 1.00 55.91 309 ALA A C 1
ATOM 2522 O O . ALA A 1 309 ? 21.997 19.003 -28.114 1.00 55.91 309 ALA A O 1
ATOM 2523 N N . ASP A 1 310 ? 22.075 16.860 -27.370 1.00 58.16 310 ASP A N 1
ATOM 2524 C CA . ASP A 1 310 ? 23.535 16.766 -27.299 1.00 58.16 310 ASP A CA 1
ATOM 2525 C C . ASP A 1 310 ? 24.105 17.218 -28.648 1.00 58.16 310 ASP A C 1
ATOM 2527 O O . ASP A 1 310 ? 23.927 16.546 -29.668 1.00 58.16 310 ASP A O 1
ATOM 2531 N N . THR A 1 311 ? 24.724 18.398 -28.677 1.00 54.47 311 THR A N 1
ATOM 2532 C CA . THR A 1 311 ? 25.386 18.910 -29.873 1.00 54.47 311 THR A CA 1
ATOM 2533 C C . THR A 1 311 ? 26.486 17.924 -30.243 1.00 54.47 311 THR A C 1
ATOM 2535 O O . THR A 1 311 ? 27.268 17.556 -29.360 1.00 54.47 311 THR A O 1
ATOM 2538 N N . PRO A 1 312 ? 26.575 17.473 -31.505 1.00 56.06 312 PRO A N 1
ATOM 2539 C CA . PRO A 1 312 ? 27.640 16.564 -31.901 1.00 56.06 312 PRO A CA 1
ATOM 2540 C C . PRO A 1 312 ? 29.004 17.192 -31.600 1.00 56.06 312 PRO A C 1
ATOM 2542 O O . PRO A 1 312 ? 29.117 18.424 -31.592 1.00 56.06 312 PRO A O 1
ATOM 2545 N N . PRO A 1 313 ? 30.031 16.363 -31.337 1.00 60.78 313 PRO A N 1
ATOM 2546 C CA . PRO A 1 313 ? 31.355 16.844 -30.972 1.00 60.78 313 PRO A CA 1
ATOM 2547 C C . PRO A 1 313 ? 31.808 17.907 -31.971 1.00 60.78 313 PRO A C 1
ATOM 2549 O O . PRO A 1 313 ? 31.820 17.680 -33.183 1.00 60.78 313 PRO A O 1
ATOM 2552 N N . ASN A 1 314 ? 32.120 19.094 -31.451 1.00 67.25 314 ASN A N 1
ATOM 2553 C CA . ASN A 1 314 ? 32.513 20.225 -32.271 1.00 67.25 314 ASN A CA 1
ATOM 2554 C C . ASN A 1 314 ? 33.778 19.828 -33.038 1.00 67.25 314 ASN A C 1
ATOM 2556 O O . ASN A 1 314 ? 34.824 19.572 -32.440 1.00 67.25 314 ASN A O 1
ATOM 2560 N N . ILE A 1 315 ? 33.686 19.770 -34.368 1.00 59.84 315 ILE A N 1
ATOM 2561 C CA . ILE A 1 315 ? 34.792 19.372 -35.252 1.00 59.84 315 ILE A CA 1
ATOM 2562 C C . ILE A 1 315 ? 36.035 20.235 -34.971 1.00 59.84 315 ILE A C 1
ATOM 2564 O O . ILE A 1 315 ? 37.161 19.763 -35.087 1.00 59.84 315 ILE A O 1
ATOM 2568 N N . LEU A 1 316 ? 35.841 21.474 -34.508 1.00 60.50 316 LEU A N 1
ATOM 2569 C CA . LEU A 1 316 ? 36.907 22.388 -34.106 1.00 60.50 316 LEU A CA 1
ATOM 2570 C C . LEU A 1 316 ? 37.670 21.934 -32.846 1.00 60.50 316 LEU A C 1
ATOM 2572 O O . LEU A 1 316 ? 38.874 22.159 -32.760 1.00 60.50 316 LEU A O 1
ATOM 2576 N N . GLU A 1 317 ? 37.014 21.283 -31.884 1.00 68.88 317 GLU A N 1
ATOM 2577 C CA . GLU A 1 317 ? 37.681 20.702 -30.707 1.00 68.88 317 GLU A CA 1
ATOM 2578 C C . GLU A 1 317 ? 38.442 19.423 -31.067 1.00 68.88 317 GLU A C 1
ATOM 2580 O O . GLU A 1 317 ? 39.593 19.256 -30.660 1.00 68.88 317 GLU A O 1
ATOM 2585 N N . ALA A 1 318 ? 37.855 18.573 -31.916 1.00 65.50 318 ALA A N 1
ATOM 2586 C CA . ALA A 1 318 ? 38.537 17.397 -32.451 1.00 65.50 318 ALA A CA 1
ATOM 2587 C C . ALA A 1 318 ? 39.778 17.793 -33.278 1.00 65.50 318 ALA A C 1
ATOM 2589 O O . ALA A 1 318 ? 40.856 17.238 -33.076 1.00 65.50 318 ALA A O 1
ATOM 2590 N N . LEU A 1 319 ? 39.681 18.816 -34.135 1.00 57.66 319 LEU A N 1
ATOM 2591 C CA . LEU A 1 319 ? 40.815 19.339 -34.909 1.00 57.66 319 LEU A CA 1
ATOM 2592 C C . LEU A 1 319 ? 41.895 19.978 -34.023 1.00 57.66 319 LEU A C 1
ATOM 2594 O O . LEU A 1 319 ? 43.081 19.773 -34.275 1.00 57.66 319 LEU A O 1
ATOM 2598 N N . LYS A 1 320 ? 41.516 20.693 -32.954 1.00 68.94 320 LYS A N 1
ATOM 2599 C CA . LYS A 1 320 ? 42.472 21.225 -31.963 1.00 68.94 320 LYS A CA 1
ATOM 2600 C C . LYS A 1 320 ? 43.267 20.127 -31.259 1.00 68.94 320 LYS A C 1
ATOM 2602 O O . LYS A 1 320 ? 44.423 20.357 -30.927 1.00 68.94 320 LYS A O 1
ATOM 2607 N N . SER A 1 321 ? 42.674 18.953 -31.045 1.00 67.00 321 SER A N 1
ATOM 2608 C CA . SER A 1 321 ? 43.372 17.810 -30.440 1.00 67.00 321 SER A CA 1
ATOM 2609 C C . SER A 1 321 ? 44.349 17.106 -31.394 1.00 67.00 321 SER A C 1
ATOM 2611 O O . SER A 1 321 ? 45.274 16.440 -30.937 1.00 67.00 321 SER A O 1
ATOM 2613 N N . ILE A 1 322 ? 44.164 17.274 -32.711 1.00 66.81 322 ILE A N 1
ATOM 2614 C CA . ILE A 1 322 ? 44.962 16.617 -33.759 1.00 66.81 322 ILE A CA 1
ATOM 2615 C C . ILE A 1 322 ? 46.149 17.481 -34.208 1.00 66.81 322 ILE A C 1
ATOM 2617 O O . ILE A 1 322 ? 47.142 16.928 -34.670 1.00 66.81 322 ILE A O 1
ATOM 2621 N N . ILE A 1 323 ? 46.097 18.812 -34.067 1.00 64.94 323 ILE A N 1
ATOM 2622 C CA . ILE A 1 323 ? 47.244 19.689 -34.356 1.00 64.94 323 ILE A CA 1
ATOM 2623 C C . ILE A 1 323 ? 48.224 19.592 -33.173 1.00 64.94 323 ILE A C 1
ATOM 2625 O O . ILE A 1 323 ? 47.947 20.166 -32.118 1.00 64.94 323 ILE A O 1
ATOM 2629 N N . PRO A 1 324 ? 49.370 18.891 -33.292 1.00 54.75 324 PRO A N 1
ATOM 2630 C CA . PRO A 1 324 ? 50.330 18.851 -32.204 1.00 54.75 324 PRO A CA 1
ATOM 2631 C C . PRO A 1 324 ? 50.921 20.250 -32.017 1.00 54.75 324 PRO A C 1
ATOM 2633 O O . PRO A 1 324 ? 51.176 20.966 -32.986 1.00 54.75 324 PRO A O 1
ATOM 2636 N N . SER A 1 325 ? 51.148 20.623 -30.759 1.00 54.19 325 SER A N 1
ATOM 2637 C CA . SER A 1 325 ? 51.812 21.843 -30.300 1.00 54.19 325 SER A CA 1
ATOM 2638 C C . SER A 1 325 ? 53.183 22.051 -30.965 1.00 54.19 325 SER A C 1
ATOM 2640 O O . SER A 1 325 ? 54.227 21.793 -30.368 1.00 54.19 325 SER A O 1
ATOM 2642 N N . ALA A 1 326 ? 53.205 22.551 -32.198 1.00 45.59 326 ALA A N 1
ATOM 2643 C CA . ALA A 1 326 ? 54.406 22.925 -32.933 1.00 45.59 326 ALA A CA 1
ATOM 2644 C C . ALA A 1 326 ? 54.954 24.271 -32.427 1.00 45.59 326 ALA A C 1
ATOM 2646 O O . ALA A 1 326 ? 55.066 25.224 -33.188 1.00 45.59 326 ALA A O 1
ATOM 2647 N N . ASN A 1 327 ? 55.246 24.376 -31.124 1.00 44.94 327 ASN A N 1
ATOM 2648 C CA . ASN A 1 327 ? 56.147 25.398 -30.582 1.00 44.94 327 ASN A CA 1
ATOM 2649 C C . ASN A 1 327 ? 56.580 25.099 -29.132 1.00 44.94 327 ASN A C 1
ATOM 2651 O O . ASN A 1 327 ? 56.297 25.846 -28.200 1.00 44.94 327 ASN A O 1
ATOM 2655 N N . LYS A 1 328 ? 57.282 23.986 -28.917 1.00 45.16 328 LYS A N 1
ATOM 2656 C CA . LYS A 1 328 ? 58.136 23.789 -27.733 1.00 45.16 328 LYS A CA 1
ATOM 2657 C C . LYS A 1 328 ? 59.375 23.008 -28.154 1.00 45.16 328 LYS A C 1
ATOM 2659 O O . LYS A 1 328 ? 59.412 21.798 -27.998 1.00 45.16 328 LYS A O 1
ATOM 2664 N N . ASN A 1 329 ? 60.326 23.696 -28.790 1.00 43.66 329 ASN A N 1
ATOM 2665 C CA . ASN A 1 329 ? 61.765 23.391 -28.738 1.00 43.66 329 ASN A CA 1
ATOM 2666 C C . ASN A 1 329 ? 62.560 24.381 -29.607 1.00 43.66 329 ASN A C 1
ATOM 2668 O O . ASN A 1 329 ? 63.014 24.058 -30.699 1.00 43.66 329 ASN A O 1
ATOM 2672 N N . LYS A 1 330 ? 62.754 25.600 -29.094 1.00 41.84 330 LYS A N 1
ATOM 2673 C CA . LYS A 1 330 ? 63.940 26.424 -29.370 1.00 41.84 330 LYS A CA 1
ATOM 2674 C C . LYS A 1 330 ? 64.251 27.217 -28.109 1.00 41.84 330 LYS A C 1
ATOM 2676 O O . LYS A 1 330 ? 63.607 28.219 -27.829 1.00 41.84 330 LYS A O 1
ATOM 2681 N N . GLY A 1 331 ? 65.212 26.728 -27.341 1.00 42.12 331 GLY A N 1
ATOM 2682 C CA . GLY A 1 331 ? 65.694 27.408 -26.147 1.00 42.12 331 GLY A CA 1
ATOM 2683 C C . GLY A 1 331 ? 66.254 26.421 -25.146 1.00 42.12 331 GLY A C 1
ATOM 2684 O O . GLY A 1 331 ? 65.593 26.164 -24.154 1.00 42.12 331 GLY A O 1
ATOM 2685 N N . LEU A 1 332 ? 67.410 25.833 -25.471 1.00 43.84 332 LEU A N 1
ATOM 2686 C CA . LEU A 1 332 ? 68.464 25.391 -24.543 1.00 43.84 332 LEU A CA 1
ATOM 2687 C C . LEU A 1 332 ? 69.518 24.604 -25.337 1.00 43.84 332 LEU A C 1
ATOM 2689 O O . LEU A 1 332 ? 69.516 23.380 -25.389 1.00 43.84 332 LEU A O 1
ATOM 2693 N N . SER A 1 333 ? 70.407 25.339 -26.002 1.00 38.66 333 SER A N 1
ATOM 2694 C CA . SER A 1 333 ? 71.771 24.892 -26.285 1.00 38.66 333 SER A CA 1
ATOM 2695 C C . SER A 1 333 ? 72.608 26.129 -26.595 1.00 38.66 333 SER A C 1
ATOM 2697 O O . SER A 1 333 ? 72.464 26.728 -27.660 1.00 38.66 333 SER A O 1
ATOM 2699 N N . ASN A 1 334 ? 73.357 26.585 -25.591 1.00 37.19 334 ASN A N 1
ATOM 2700 C CA . ASN A 1 334 ? 74.768 26.957 -25.704 1.00 37.19 334 ASN A CA 1
ATOM 2701 C C . ASN A 1 334 ? 75.245 27.536 -24.364 1.00 37.19 334 ASN A C 1
ATOM 2703 O O . ASN A 1 334 ? 75.146 28.735 -24.119 1.00 37.19 334 ASN A O 1
ATOM 2707 N N . GLU A 1 335 ? 75.787 26.663 -23.515 1.00 40.66 335 GLU A N 1
ATOM 2708 C CA . GLU A 1 335 ? 76.966 27.008 -22.719 1.00 40.66 335 GLU A CA 1
ATOM 2709 C C . GLU A 1 335 ? 78.203 26.677 -23.564 1.00 40.66 335 GLU A C 1
ATOM 2711 O O . GLU A 1 335 ? 78.229 25.637 -24.227 1.00 40.66 335 GLU A O 1
ATOM 2716 N N . GLY A 1 336 ? 79.222 27.540 -23.534 1.00 45.25 336 GLY A N 1
ATOM 2717 C CA . GLY A 1 336 ? 80.554 27.204 -24.037 1.00 45.25 336 GLY A CA 1
ATOM 2718 C C . GLY A 1 336 ? 81.261 28.312 -24.811 1.00 45.25 336 GLY A C 1
ATOM 2719 O O . GLY A 1 336 ? 81.419 28.197 -26.027 1.00 45.25 336 GLY A O 1
ATOM 2720 N N . LYS A 1 337 ? 81.732 29.342 -24.101 1.00 35.59 337 LYS A N 1
ATOM 2721 C CA . LYS A 1 337 ? 83.103 29.868 -24.213 1.00 35.59 337 LYS A CA 1
ATOM 2722 C C . LYS A 1 337 ? 83.429 30.784 -23.046 1.00 35.59 337 LYS A C 1
ATOM 2724 O O . LYS A 1 337 ? 82.576 31.642 -22.735 1.00 35.59 337 LYS A O 1
#

Sequence (337 aa):
MENRTIDSYINELEFLLSNELIDTKTHEKLIGYLRDKRLGIVDAILLGIKNRHQLDSNDIKEFTSEINNYEKNNLNREEYEINYEKYVSELKNENRVLNKTLIKTKEWISDLEKTITDITEKCNALIIEKEILINEKDTVIEEKDILIKENNELKALSQQKRIDKEIPLYVEKVSQKLDTDDSFFTEMSRNWSIAGITITLVAVLAAFCTFAQGTDLILKNENIEWIGFIYIFIRGGLGIGLLSWLAFVCFSNARNYTHESIRRKDRQHALSFGQLFLQIYGSSATKEDAMLVFKDWNMSGDSAFSKAADTPPNILEALKSIIPSANKNKGLSNEGK

Foldseek 3Di:
DDPDDLVNLLVVLVVCVVVVLDDPVVSVVLNVCSVVVVVVVNVVVVVVSVVVPVPPPPPVVVVVVVVVVVVVPPPDPVVVVVVVVVVVVVVVVVVVVVVVVVVVVVVVVVVVVVVVVVVVVVVVVVVVVVVVVVVVVVVVVVVVVVVVVVVVVVVLVVLVVCLVPVLLVVLVVVLVVLVVLLVVLLVLLVVLLVVLVVLLVVLVVLLVVLVVVLVVVCVVDVDDDPVSVVVSVVVNCVSSVVSNVSSVVSNLSSVLSVVVSVLSVVLSVLSVVLSVCCVVCVSPDDPVNSCVSCVVSPPPDDRSVNDDRPDPDDVVVVVVVVPPPPDPDDDDDDDDD